Protein AF-0000000066667913 (afdb_homodimer)

Secondary structure (DSSP, 8-state):
------HHHHHHHTSHHHHHHHHHHHHHT-EEHHHHHTTSSS-HHHHHHHHHHHHHTTSEEEEEETTEEEEEE-HHHHHHHHHHHHHHHHHHHHHHHHHHHHHHHHHHHHH--/------HHHHHHHTSHHHHHHHHHHHHHT-EEHHHHHTTSSS-HHHHHHHHHHHHHTTSEEEEEETTEEEEEE-HHHHHHHHHHHHHHHHHHHHHHHHHHHHHHHHHHHHH--

InterPro domains:
  IPR001845 HTH ArsR-type DNA-binding domain [PR00778] (10-25)
  IPR001845 HTH ArsR-type DNA-binding domain [PR00778] (43-58)
  IPR001845 HTH ArsR-type DNA-binding domain [PR00778] (58-73)
  IPR001845 HTH ArsR-type DNA-binding domain [PS50987] (1-93)
  IPR001845 HTH ArsR-type DNA-binding domain [SM00418] (8-87)
  IPR011991 ArsR-like helix-turn-helix domain [cd00090] (11-82)
  IPR036388 Winged helix-like DNA-binding domain superfamily [G3DSA:1.10.10.10] (4-110)
  IPR036390 Winged helix DNA-binding domain superfamily [SSF46785] (7-99)

Radius of gyration: 20.91 Å; Cα contacts (8 Å, |Δi|>4): 239; chains: 2; bounding box: 35×77×56 Å

Organism: Nocardia brasiliensis (strain ATCC 700358 / HUJEG-1) (NCBI:txid1133849)

pLDDT: mean 94.51, std 9.53, range [30.59, 98.75]

Solvent-accessible surface area (backbone atoms only — not comparable to full-atom values): 12100 Å² total; per-residue (Å²): 123,82,76,74,71,56,52,68,54,43,40,48,57,18,34,55,67,48,41,50,48,51,52,50,24,63,75,63,70,28,43,30,44,65,64,47,26,74,76,44,101,53,50,46,68,55,38,43,52,47,49,50,52,34,35,73,67,44,39,27,47,72,40,86,48,90,95,42,48,38,32,33,70,30,65,71,46,45,50,52,49,32,51,42,35,46,53,52,28,50,53,54,49,53,50,50,50,52,52,50,51,51,51,52,51,56,50,52,60,54,68,73,104,122,82,75,75,72,54,52,68,55,44,40,49,57,19,34,56,66,48,42,51,49,51,53,49,22,64,75,64,71,28,44,31,44,67,65,47,27,75,74,43,101,52,52,44,67,55,39,43,52,46,49,49,52,35,36,75,67,43,40,28,48,72,39,87,47,91,95,41,49,37,31,32,70,30,66,70,47,46,50,51,51,33,50,44,37,47,51,53,28,49,53,52,48,53,50,52,50,50,53,49,51,52,52,51,51,55,52,53,59,57,70,76,105

Foldseek 3Di:
DLPDPDPLLCVLCVDPLLVVLLVVQVVVVKDWLVVSCVVDPDDSVVSVVSVVSCVVQPQWDWDDDVPTTIIHGDPVSVVVSVVSVCSVVVVVVVVVVVVVVVVVVVVVVVVVD/DLPDPDPLLCVLCVDPLLVVLLVVCVVVVKDWLVVSCVVDPDDSVVSVVSVVSCVVQPQWDWDDDVVTTIIHGDPVSVVVSVVSVCSVVVVVVVVVVVVVVVVVVVVVVVVVD

Nearest PDB structures (foldseek):
  3f6v-assembly1_A-2  TM=8.631E-01  e=1.002E-06  Rhodococcus jostii RHA1
  7p6f-assembly2_CCC-2  TM=8.586E-01  e=1.217E-06  Streptomyces griseus
  3f72-assembly1_B  TM=8.652E-01  e=1.054E-04  Staphylococcus aureus
  4jba-assembly1_B  TM=6.057E-01  e=5.665E-04  Escherichia coli K-12
  3s2w-assembly1_A  TM=6.271E-01  e=8.909E-04  Methanosarcina mazei Go1

Structure (mmCIF, N/CA/C/O backbone):
data_AF-0000000066667913-model_v1
#
loop_
_entity.id
_entity.type
_entity.pdbx_description
1 polymer 'ArsR family transcriptional regulator'
#
loop_
_atom_site.group_PDB
_atom_site.id
_atom_site.type_symbol
_atom_site.label_atom_id
_atom_site.label_alt_id
_atom_site.label_comp_id
_atom_site.label_asym_id
_atom_site.label_entity_id
_atom_site.label_seq_id
_atom_site.pdbx_PDB_ins_code
_atom_site.Cartn_x
_atom_site.Cartn_y
_atom_site.Cartn_z
_atom_site.occupancy
_atom_site.B_iso_or_equiv
_atom_site.auth_seq_id
_atom_site.auth_comp_id
_atom_site.auth_asym_id
_atom_site.auth_atom_id
_atom_site.pdbx_PDB_model_num
ATOM 1 N N . MET A 1 1 ? 13.5 0.964 -16.625 1 30.59 1 MET A N 1
ATOM 2 C CA . MET A 1 1 ? 14.016 0.755 -15.281 1 30.59 1 MET A CA 1
ATOM 3 C C . MET A 1 1 ? 12.891 0.393 -14.312 1 30.59 1 MET A C 1
ATOM 5 O O . MET A 1 1 ? 11.828 1.014 -14.336 1 30.59 1 MET A O 1
ATOM 9 N N . SER A 1 2 ? 12.414 -0.81 -14.164 1 42.06 2 SER A N 1
ATOM 10 C CA . SER A 1 2 ? 11.391 -1.22 -13.203 1 42.06 2 SER A CA 1
ATOM 11 C C . SER A 1 2 ? 11.398 -0.321 -11.969 1 42.06 2 SER A C 1
ATOM 13 O O . SER A 1 2 ? 12.352 -0.325 -11.195 1 42.06 2 SER A O 1
ATOM 15 N N . THR A 1 3 ? 11.133 0.953 -12.055 1 53.03 3 THR A N 1
ATOM 16 C CA . THR A 1 3 ? 11.336 1.901 -10.969 1 53.03 3 THR A CA 1
ATOM 17 C C . THR A 1 3 ? 11.156 1.217 -9.617 1 53.03 3 THR A C 1
ATOM 19 O O . THR A 1 3 ? 10.117 0.605 -9.359 1 53.03 3 THR A O 1
ATOM 22 N N . ALA A 1 4 ? 12.273 0.759 -9.023 1 76.06 4 ALA A N 1
ATOM 23 C CA . ALA A 1 4 ? 12.406 -0.019 -7.797 1 76.06 4 ALA A CA 1
ATOM 24 C C . ALA A 1 4 ? 11.594 0.595 -6.664 1 76.06 4 ALA A C 1
ATOM 26 O O . ALA A 1 4 ? 11.617 1.811 -6.457 1 76.06 4 ALA A O 1
ATOM 27 N N . VAL A 1 5 ? 10.555 -0.04 -6.379 1 88.69 5 VAL A N 1
ATOM 28 C CA . VAL A 1 5 ? 9.742 0.361 -5.238 1 88.69 5 VAL A CA 1
ATOM 29 C C . VAL A 1 5 ? 10.617 0.505 -4 1 88.69 5 VAL A C 1
ATOM 31 O O . VAL A 1 5 ? 11.445 -0.36 -3.715 1 88.69 5 VAL A O 1
ATOM 34 N N . ASP A 1 6 ? 10.586 1.734 -3.469 1 95.31 6 ASP A N 1
ATOM 35 C CA . ASP A 1 6 ? 11.266 1.973 -2.197 1 95.31 6 ASP A CA 1
ATOM 36 C C . ASP A 1 6 ? 10.57 1.229 -1.059 1 95.31 6 ASP A C 1
ATOM 38 O O . ASP A 1 6 ? 9.484 1.62 -0.628 1 95.31 6 ASP A O 1
ATOM 42 N N . ASP A 1 7 ? 11.227 0.257 -0.467 1 95.94 7 ASP A N 1
ATOM 43 C CA . ASP A 1 7 ? 10.602 -0.635 0.504 1 95.94 7 ASP A CA 1
ATOM 44 C C . ASP A 1 7 ? 10.258 0.109 1.793 1 95.94 7 ASP A C 1
ATOM 46 O O . ASP A 1 7 ? 9.242 -0.173 2.428 1 95.94 7 ASP A O 1
ATOM 50 N N . ASP A 1 8 ? 11.117 1.033 2.205 1 96.69 8 ASP A N 1
ATOM 51 C CA . ASP A 1 8 ? 10.852 1.793 3.422 1 96.69 8 ASP A CA 1
ATOM 52 C C . ASP A 1 8 ? 9.617 2.678 3.258 1 96.69 8 ASP A C 1
ATOM 54 O O . ASP A 1 8 ? 8.766 2.742 4.148 1 96.69 8 ASP A O 1
ATOM 58 N N . LEU A 1 9 ? 9.539 3.332 2.162 1 97.75 9 LEU A N 1
ATOM 59 C CA . LEU A 1 9 ? 8.383 4.172 1.861 1 97.75 9 LEU A CA 1
ATOM 60 C C . LEU A 1 9 ? 7.117 3.328 1.732 1 97.75 9 LEU A C 1
ATOM 62 O O . LEU A 1 9 ? 6.066 3.695 2.262 1 97.75 9 LEU A O 1
ATOM 66 N N . TRP A 1 10 ? 7.266 2.201 1.045 1 97.94 10 TRP A N 1
ATOM 67 C CA . TRP A 1 10 ? 6.141 1.289 0.866 1 97.94 10 TRP A CA 1
ATOM 68 C C . TRP A 1 10 ? 5.613 0.808 2.213 1 97.94 10 TRP A C 1
ATOM 70 O O . TRP A 1 10 ? 4.402 0.838 2.459 1 97.94 10 TRP A O 1
ATOM 80 N N . SER A 1 11 ? 6.531 0.406 3.051 1 97.56 11 SER A N 1
ATOM 81 C CA . SER A 1 11 ? 6.148 -0.092 4.367 1 97.56 11 SER A CA 1
ATOM 82 C C . SER A 1 11 ? 5.465 0.994 5.191 1 97.56 11 SER A C 1
ATOM 84 O O . SER A 1 11 ? 4.523 0.715 5.934 1 97.56 11 SER A O 1
ATOM 86 N N . ALA A 1 12 ? 5.941 2.176 5.051 1 98.38 12 ALA A N 1
ATOM 87 C CA . ALA A 1 12 ? 5.383 3.287 5.812 1 98.38 12 ALA A CA 1
ATOM 88 C C . ALA A 1 12 ? 3.932 3.549 5.422 1 98.38 12 ALA A C 1
ATOM 90 O O . ALA A 1 12 ? 3.074 3.748 6.285 1 98.38 12 ALA A O 1
ATOM 91 N N . ILE A 1 13 ? 3.613 3.514 4.168 1 97.75 13 ILE A N 1
ATOM 92 C CA . ILE A 1 13 ? 2.264 3.855 3.73 1 97.75 13 ILE A CA 1
ATOM 93 C C . ILE A 1 13 ? 1.369 2.621 3.811 1 97.75 13 ILE A C 1
ATOM 95 O O . ILE A 1 13 ? 0.142 2.732 3.76 1 97.75 13 ILE A O 1
ATOM 99 N N . GLY A 1 14 ? 2.004 1.482 3.975 1 98 14 GLY A N 1
ATOM 100 C CA . GLY A 1 14 ? 1.263 0.231 3.992 1 98 14 GLY A CA 1
ATOM 101 C C . GLY A 1 14 ? 0.495 0.012 5.281 1 98 14 GLY A C 1
ATOM 102 O O . GLY A 1 14 ? -0.322 -0.906 5.375 1 98 14 GLY A O 1
ATOM 103 N N . ASP A 1 15 ? 0.691 0.761 6.254 1 97.88 15 ASP A N 1
ATOM 104 C CA . ASP A 1 15 ? -0.038 0.698 7.516 1 97.88 15 ASP A CA 1
ATOM 105 C C . ASP A 1 15 ? -1.332 1.505 7.445 1 97.88 15 ASP A C 1
ATOM 107 O O . ASP A 1 15 ? -1.312 2.689 7.105 1 97.88 15 ASP A O 1
ATOM 111 N N . PRO A 1 16 ? -2.459 0.839 7.781 1 97.06 16 PRO A N 1
ATOM 112 C CA . PRO A 1 16 ? -3.742 1.529 7.629 1 97.06 16 PRO A CA 1
ATOM 113 C C . PRO A 1 16 ? -3.85 2.779 8.5 1 97.06 16 PRO A C 1
ATOM 115 O O . PRO A 1 16 ? -4.449 3.773 8.086 1 97.06 16 PRO A O 1
ATOM 118 N N . THR A 1 17 ? -3.326 2.725 9.664 1 97.5 17 THR A N 1
ATOM 119 C CA . THR A 1 17 ? -3.379 3.885 10.547 1 97.5 17 THR A CA 1
ATOM 120 C C . THR A 1 17 ? -2.564 5.039 9.969 1 97.5 17 THR A C 1
ATOM 122 O O . THR A 1 17 ? -3.016 6.184 9.969 1 97.5 17 THR A O 1
ATOM 125 N N . ARG A 1 18 ? -1.418 4.754 9.5 1 98.25 18 ARG A N 1
ATOM 126 C CA . ARG A 1 18 ? -0.58 5.793 8.906 1 98.25 18 ARG A CA 1
ATOM 127 C C . ARG A 1 18 ? -1.229 6.375 7.656 1 98.25 18 ARG A C 1
ATOM 129 O O . ARG A 1 18 ? -1.115 7.574 7.391 1 98.25 18 ARG A O 1
ATOM 136 N N . ARG A 1 19 ? -1.889 5.562 6.891 1 97.62 19 ARG A N 1
ATOM 137 C CA . ARG A 1 19 ? -2.623 6.07 5.738 1 97.62 19 ARG A CA 1
ATOM 138 C C . ARG A 1 19 ? -3.707 7.055 6.168 1 97.62 19 ARG A C 1
ATOM 140 O O . ARG A 1 19 ? -3.85 8.125 5.578 1 97.62 19 ARG A O 1
ATOM 147 N N . ARG A 1 20 ? -4.43 6.68 7.125 1 97 20 ARG A N 1
ATOM 148 C CA . ARG A 1 20 ? -5.488 7.547 7.637 1 97 20 ARG A CA 1
ATOM 149 C C . ARG A 1 20 ? -4.914 8.844 8.188 1 97 20 ARG A C 1
ATOM 151 O O . ARG A 1 20 ? -5.496 9.914 8 1 97 20 ARG A O 1
ATOM 158 N N . MET A 1 21 ? -3.832 8.734 8.852 1 97.94 21 MET A N 1
ATOM 159 C CA . MET A 1 21 ? -3.158 9.906 9.398 1 97.94 21 MET A CA 1
ATOM 160 C C . MET A 1 21 ? -2.773 10.875 8.289 1 97.94 21 MET A C 1
ATOM 162 O O . MET A 1 21 ? -2.957 12.086 8.422 1 97.94 21 MET A O 1
ATOM 166 N N . LEU A 1 22 ? -2.229 10.336 7.219 1 98.19 22 LEU A N 1
ATOM 167 C CA . LEU A 1 22 ? -1.873 11.172 6.074 1 98.19 22 LEU A CA 1
ATOM 168 C C . LEU A 1 22 ? -3.105 11.867 5.504 1 98.19 22 LEU A C 1
ATOM 170 O O . LEU A 1 22 ? -3.062 13.055 5.184 1 98.19 22 LEU A O 1
ATOM 174 N N . ASP A 1 23 ? -4.207 11.133 5.434 1 97 23 ASP A N 1
ATOM 175 C CA . ASP A 1 23 ? -5.453 11.719 4.938 1 97 23 ASP A CA 1
ATOM 176 C C . ASP A 1 23 ? -5.895 12.891 5.809 1 97 23 ASP A C 1
ATOM 178 O O . ASP A 1 23 ? -6.309 13.93 5.293 1 97 23 ASP A O 1
ATOM 182 N N . LEU A 1 24 ? -5.797 12.719 7.055 1 97.25 24 LEU A N 1
ATOM 183 C CA . LEU A 1 24 ? -6.195 13.766 7.988 1 97.25 24 LEU A CA 1
ATOM 184 C C . LEU A 1 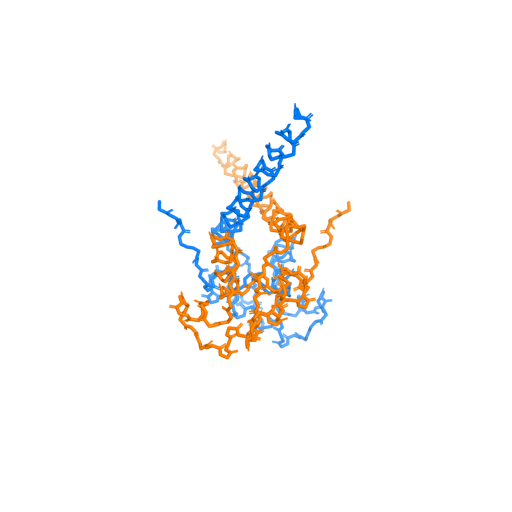24 ? -5.289 14.984 7.855 1 97.25 24 LEU A C 1
ATOM 186 O O . LEU A 1 24 ? -5.77 16.125 7.797 1 97.25 24 LEU A O 1
ATOM 190 N N . LEU A 1 25 ? -3.988 14.742 7.785 1 97.56 25 LEU A N 1
ATOM 191 C CA . LEU A 1 25 ? -3.033 15.836 7.664 1 97.56 25 LEU A CA 1
ATOM 192 C C . LEU A 1 25 ? -3.266 16.625 6.375 1 97.56 25 LEU A C 1
ATOM 194 O O . LEU A 1 25 ? -3.168 17.844 6.363 1 97.56 25 LEU A O 1
ATOM 198 N N . LEU A 1 26 ? -3.539 15.891 5.344 1 96 26 LEU A N 1
ATOM 199 C CA . LEU A 1 26 ? -3.793 16.531 4.055 1 96 26 LEU A CA 1
ATOM 200 C C . LEU A 1 26 ? -5.082 17.344 4.098 1 96 26 LEU A C 1
ATOM 202 O O . LEU A 1 26 ? -5.137 18.453 3.553 1 96 26 LEU A O 1
ATOM 206 N N . ALA A 1 27 ? -6.09 16.812 4.727 1 94.5 27 ALA A N 1
ATOM 207 C CA . ALA A 1 27 ? -7.391 17.469 4.797 1 94.5 27 ALA A CA 1
ATOM 208 C C . ALA A 1 27 ? -7.32 18.75 5.637 1 94.5 27 ALA A C 1
ATOM 210 O O . ALA A 1 27 ? -7.953 19.75 5.309 1 94.5 27 ALA A O 1
ATOM 211 N N . GLU A 1 28 ? -6.496 18.75 6.648 1 94.44 28 GLU A N 1
ATOM 212 C CA . GLU A 1 28 ? -6.48 19.844 7.621 1 94.44 28 GLU A CA 1
ATOM 213 C C . GLU A 1 28 ? -5.301 20.781 7.387 1 94.44 28 GLU A C 1
ATOM 215 O O . GLU A 1 28 ? -5.211 21.844 8 1 94.44 28 GLU A O 1
ATOM 220 N N . GLY A 1 29 ? -4.445 20.375 6.539 1 93.88 29 GLY A N 1
ATOM 221 C CA . GLY A 1 29 ? -3.264 21.188 6.27 1 93.88 29 GLY A CA 1
ATOM 222 C C . GLY A 1 29 ? -2.191 21.047 7.332 1 93.88 29 GLY A C 1
ATOM 223 O O . GLY A 1 29 ? -1.368 21.938 7.512 1 93.88 29 GLY A O 1
ATOM 224 N N . GLY A 1 30 ? -2.273 20.078 8.109 1 96.69 30 GLY A N 1
ATOM 225 C CA . GLY A 1 30 ? -1.338 19.812 9.188 1 96.69 30 GLY A CA 1
ATOM 226 C C . GLY A 1 30 ? -2.016 19.344 10.461 1 96.69 30 GLY A C 1
ATOM 227 O O . GLY A 1 30 ? -3.242 19.234 10.516 1 96.69 30 GLY A O 1
ATOM 228 N N . GLY A 1 31 ? -1.201 18.938 11.438 1 97.06 31 GLY A N 1
ATOM 229 C CA . GLY A 1 31 ? -1.75 18.484 12.703 1 97.06 31 GLY A CA 1
ATOM 230 C C . GLY A 1 31 ? -0.684 18.078 13.711 1 97.06 31 GLY A C 1
ATOM 231 O O . GLY A 1 31 ? 0.505 18.062 13.383 1 97.06 31 GLY A O 1
ATOM 232 N N . THR A 1 32 ? -1.147 17.906 14.938 1 97.25 32 THR A N 1
ATOM 233 C CA . THR A 1 32 ? -0.295 17.453 16.031 1 97.25 32 THR A CA 1
ATOM 234 C C . THR A 1 32 ? -0.684 16.031 16.453 1 97.25 32 THR A C 1
ATOM 236 O O . THR A 1 32 ? -1.726 15.523 16.047 1 97.25 32 THR A O 1
ATOM 239 N N . ALA A 1 33 ? 0.281 15.398 17.219 1 97.31 33 ALA A N 1
ATOM 240 C CA . ALA A 1 33 ? -0.069 14.086 17.766 1 97.31 33 ALA A CA 1
ATOM 241 C C . ALA A 1 33 ? -1.387 14.148 18.531 1 97.31 33 ALA A C 1
ATOM 243 O O . ALA A 1 33 ? -2.211 13.234 18.438 1 97.31 33 ALA A O 1
ATOM 244 N N . THR A 1 34 ? -1.577 15.266 19.203 1 96.38 34 THR A N 1
ATOM 245 C CA . THR A 1 34 ? -2.783 15.445 20.016 1 96.38 34 THR A CA 1
ATOM 246 C C . THR A 1 34 ? -4.012 15.57 19.109 1 96.38 34 THR A C 1
ATOM 248 O O . THR A 1 34 ? -4.992 14.844 19.297 1 96.38 34 THR A O 1
ATOM 251 N N . SER A 1 35 ? -4.02 16.453 18.172 1 96.88 35 SER A N 1
ATOM 252 C CA . SER A 1 35 ? -5.172 16.672 17.297 1 96.88 35 SER A CA 1
ATOM 253 C C . SER A 1 35 ? -5.5 15.414 16.5 1 96.88 35 SER A C 1
ATOM 255 O O . SER A 1 35 ? -6.676 15.102 16.281 1 96.88 35 SER A O 1
ATOM 257 N N . LEU A 1 36 ? -4.484 14.672 16.062 1 97.75 36 LEU A N 1
ATOM 258 C CA . LEU A 1 36 ? -4.688 13.461 15.281 1 97.75 36 LEU A CA 1
ATOM 259 C C . LEU A 1 36 ? -5.273 12.344 16.141 1 97.75 36 LEU A C 1
ATOM 261 O O . LEU A 1 36 ? -6.145 11.602 15.688 1 97.75 36 LEU A O 1
ATOM 265 N N . SER A 1 37 ? -4.746 12.195 17.359 1 97.56 37 SER A N 1
ATOM 266 C CA . SER A 1 37 ? -5.211 11.133 18.25 1 97.56 37 SER A CA 1
ATOM 267 C C . SER A 1 37 ? -6.699 11.281 18.562 1 97.56 37 SER A C 1
ATOM 269 O O . SER A 1 37 ? -7.383 10.297 18.828 1 97.56 37 SER A O 1
ATOM 271 N N . GLU A 1 38 ? -7.211 12.531 18.469 1 97.44 38 GLU A N 1
ATOM 272 C CA . GLU A 1 38 ? -8.625 12.805 18.719 1 97.44 38 GLU A CA 1
ATOM 273 C C . GLU A 1 38 ? -9.492 12.266 17.578 1 97.44 38 GLU A C 1
ATOM 275 O O . GLU A 1 38 ? -10.695 12.078 17.766 1 97.44 38 GLU A O 1
ATOM 280 N N . GLN A 1 39 ? -8.922 11.945 16.469 1 97.44 39 GLN A N 1
ATOM 281 C CA . GLN A 1 39 ? -9.688 11.562 15.289 1 97.44 39 GLN A CA 1
ATOM 282 C C . GLN A 1 39 ? -9.375 10.133 14.859 1 97.44 39 GLN A C 1
ATOM 284 O O . GLN A 1 39 ? -9.859 9.672 13.82 1 97.44 39 GLN A O 1
ATOM 289 N N . LEU A 1 40 ? -8.555 9.461 15.57 1 97.12 40 LEU A N 1
ATOM 290 C CA . LEU A 1 40 ? -8.148 8.094 15.25 1 97.12 40 LEU A CA 1
ATOM 291 C C . LEU A 1 40 ? -8.383 7.16 16.438 1 97.12 40 LEU A C 1
ATOM 293 O O . LEU A 1 40 ? -8.359 7.594 17.594 1 97.12 40 LEU A O 1
ATOM 297 N N . PRO A 1 41 ? -8.641 5.902 16.125 1 96.44 41 PRO A N 1
ATOM 298 C CA . PRO A 1 41 ? -8.898 4.93 17.172 1 96.44 41 PRO A CA 1
ATOM 299 C C . PRO A 1 41 ? -7.621 4.344 17.766 1 96.44 41 PRO A C 1
ATOM 301 O O . PRO A 1 41 ? -7.527 3.129 17.969 1 96.44 41 PRO A O 1
ATOM 304 N N . VAL A 1 42 ? -6.531 5.156 17.984 1 97.12 42 VAL A N 1
ATOM 305 C CA . VAL A 1 42 ? -5.262 4.766 18.594 1 97.12 42 VAL A CA 1
ATOM 306 C C . VAL A 1 42 ? -4.832 5.812 19.609 1 97.12 42 VAL A C 1
ATOM 308 O O . VAL A 1 42 ? -5.359 6.926 19.641 1 97.12 42 VAL A O 1
ATOM 311 N N . THR A 1 43 ? -3.957 5.461 20.516 1 97.31 43 T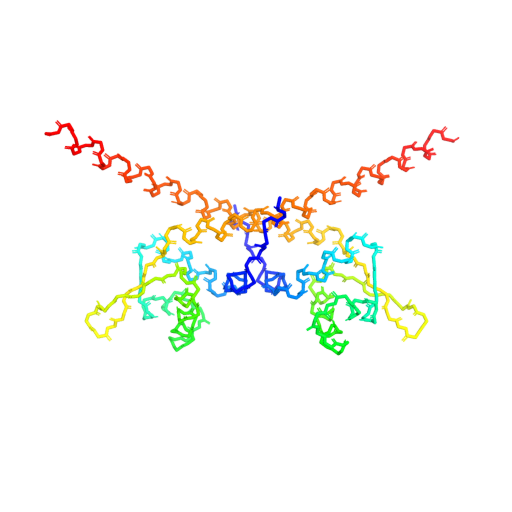HR A N 1
ATOM 312 C CA . THR A 1 43 ? -3.482 6.355 21.562 1 97.31 43 THR A CA 1
ATOM 313 C C . THR A 1 43 ? -2.584 7.445 20.984 1 97.31 43 THR A C 1
ATOM 315 O O . THR A 1 43 ? -2.025 7.281 19.891 1 97.31 43 THR A O 1
ATOM 318 N N . ARG A 1 44 ? -2.482 8.477 21.719 1 97.25 44 ARG A N 1
ATOM 319 C CA . ARG A 1 44 ? -1.56 9.539 21.344 1 97.25 44 ARG A CA 1
ATOM 320 C C . ARG A 1 44 ? -0.136 9.008 21.203 1 97.25 44 ARG A C 1
ATOM 322 O O . ARG A 1 44 ? 0.62 9.453 20.344 1 97.25 44 ARG A O 1
ATOM 329 N N . GLN A 1 45 ? 0.214 8.164 22.016 1 97.62 45 GLN A N 1
ATOM 330 C CA . GLN A 1 45 ? 1.536 7.547 21.953 1 97.62 45 GLN A CA 1
ATOM 331 C C . GLN A 1 45 ? 1.732 6.805 20.625 1 97.62 45 GLN A C 1
ATOM 333 O O . GLN A 1 45 ? 2.791 6.902 20 1 97.62 45 GLN A O 1
ATOM 338 N N . ALA A 1 46 ? 0.731 6.016 20.219 1 98.38 46 ALA A N 1
ATOM 339 C CA . ALA A 1 46 ? 0.789 5.301 18.938 1 98.38 46 ALA A CA 1
ATOM 340 C C . ALA A 1 46 ? 0.869 6.273 17.766 1 98.38 46 ALA A C 1
ATOM 342 O O . ALA A 1 46 ? 1.636 6.059 16.828 1 98.38 46 ALA A O 1
ATOM 343 N N . VAL A 1 47 ? 0.1 7.281 17.906 1 98.44 47 VAL A N 1
ATOM 344 C CA . VAL A 1 47 ? 0.125 8.312 16.875 1 98.44 47 VAL A CA 1
ATOM 345 C C . VAL A 1 47 ? 1.531 8.898 16.75 1 98.44 47 VAL A C 1
ATOM 347 O O . VAL A 1 47 ? 2.061 9.047 15.656 1 98.44 47 VAL A O 1
ATOM 350 N N . ALA A 1 48 ? 2.104 9.219 17.859 1 97.81 48 ALA A N 1
ATOM 351 C CA . ALA A 1 48 ? 3.457 9.766 17.875 1 97.81 48 ALA A CA 1
ATOM 352 C C . ALA A 1 48 ? 4.445 8.805 17.234 1 97.81 48 ALA A C 1
ATOM 354 O O . ALA A 1 48 ? 5.32 9.227 16.469 1 97.81 48 ALA A O 1
ATOM 355 N N . ARG A 1 49 ? 4.309 7.555 17.531 1 98.38 49 ARG A N 1
ATOM 356 C CA . ARG A 1 49 ? 5.172 6.543 16.922 1 98.38 49 ARG A CA 1
ATOM 357 C C . ARG A 1 49 ? 4.98 6.5 15.406 1 98.38 49 ARG A C 1
ATOM 359 O O . ARG A 1 49 ? 5.953 6.434 14.648 1 98.38 49 ARG A O 1
ATOM 366 N N . HIS A 1 50 ? 3.754 6.539 14.953 1 98.56 50 HIS A N 1
ATOM 367 C CA . HIS A 1 50 ? 3.461 6.516 13.523 1 98.56 50 HIS A CA 1
ATOM 368 C C . HIS A 1 50 ? 4 7.762 12.836 1 98.56 50 HIS A C 1
ATOM 370 O O . HIS A 1 50 ? 4.539 7.68 11.727 1 98.56 50 HIS A O 1
ATOM 376 N N . LEU A 1 51 ? 3.844 8.867 13.508 1 98.56 51 LEU A N 1
ATOM 377 C CA . LEU A 1 51 ? 4.395 10.109 12.961 1 98.56 51 LEU A CA 1
ATOM 378 C C . LEU A 1 51 ? 5.91 10.023 12.852 1 98.56 51 LEU A C 1
ATOM 380 O O . LEU A 1 51 ? 6.496 10.555 11.898 1 98.56 51 LEU A O 1
ATOM 384 N N . GLY A 1 52 ? 6.516 9.414 13.852 1 98.12 52 GLY A N 1
ATOM 385 C CA . GLY A 1 52 ? 7.949 9.188 13.773 1 98.12 52 GLY A CA 1
ATOM 386 C C . GLY A 1 52 ? 8.352 8.359 12.562 1 98.12 52 GLY A C 1
ATOM 387 O O . GLY A 1 52 ? 9.336 8.68 11.891 1 98.12 52 GLY A O 1
ATOM 388 N N . VAL A 1 53 ? 7.664 7.348 12.25 1 98.62 53 VAL A N 1
ATOM 389 C CA . VAL A 1 53 ? 7.914 6.492 11.102 1 98.62 53 VAL A CA 1
ATOM 390 C C . VAL A 1 53 ? 7.734 7.293 9.812 1 98.62 53 VAL A C 1
ATOM 392 O O . VAL A 1 53 ? 8.586 7.242 8.922 1 98.62 53 VAL A O 1
ATOM 395 N N . LEU A 1 54 ? 6.629 8.031 9.703 1 98.75 54 LEU A N 1
ATOM 396 C CA . LEU A 1 54 ? 6.336 8.836 8.523 1 98.75 54 LEU A CA 1
ATOM 397 C C . LEU A 1 54 ? 7.391 9.914 8.32 1 98.75 54 LEU A C 1
ATOM 399 O O . LEU A 1 54 ? 7.762 10.227 7.188 1 98.75 54 LEU A O 1
ATOM 403 N N . ASP A 1 55 ? 7.824 10.469 9.453 1 98.5 55 ASP A N 1
ATOM 404 C CA . ASP A 1 55 ? 8.852 11.5 9.414 1 98.5 55 ASP A CA 1
ATOM 405 C C . ASP A 1 55 ? 10.18 10.93 8.922 1 98.5 55 ASP A C 1
ATOM 407 O O . ASP A 1 55 ? 10.875 11.562 8.125 1 98.5 55 ASP A O 1
ATOM 411 N N . ARG A 1 56 ? 10.562 9.789 9.328 1 98.19 56 ARG A N 1
ATOM 412 C CA . ARG A 1 56 ? 11.82 9.141 8.977 1 98.19 56 ARG A CA 1
ATOM 413 C C . ARG A 1 56 ? 11.906 8.883 7.473 1 98.19 56 ARG A C 1
ATOM 415 O O . ARG A 1 56 ? 12.977 9.008 6.875 1 98.19 56 ARG A O 1
ATOM 422 N N . VAL A 1 57 ? 10.781 8.594 6.895 1 98.25 57 VAL A N 1
ATOM 423 C CA . VAL A 1 57 ? 10.789 8.297 5.465 1 98.25 57 VAL A CA 1
ATOM 424 C C . VAL A 1 57 ? 10.484 9.57 4.672 1 98.25 57 VAL A C 1
ATOM 426 O O . VAL A 1 57 ? 10.352 9.531 3.449 1 98.25 57 VAL A O 1
ATOM 429 N N . GLY A 1 58 ? 10.258 10.648 5.328 1 98.56 58 GLY A N 1
ATOM 430 C CA . GLY A 1 58 ? 10.164 11.961 4.711 1 98.56 58 GLY A CA 1
ATOM 431 C C . GLY A 1 58 ? 8.758 12.32 4.27 1 98.56 58 GLY A C 1
ATOM 432 O O . GLY A 1 58 ? 8.562 13.305 3.549 1 98.56 58 GLY A O 1
ATOM 433 N N . LEU A 1 59 ? 7.781 11.547 4.656 1 98.75 59 LEU A N 1
ATOM 434 C CA . LEU A 1 59 ? 6.414 11.781 4.199 1 98.75 59 LEU A CA 1
ATOM 435 C C . LEU A 1 59 ? 5.785 12.961 4.941 1 98.75 59 LEU A C 1
ATOM 437 O O . LEU A 1 59 ? 4.875 13.609 4.426 1 98.75 59 LEU A O 1
ATOM 44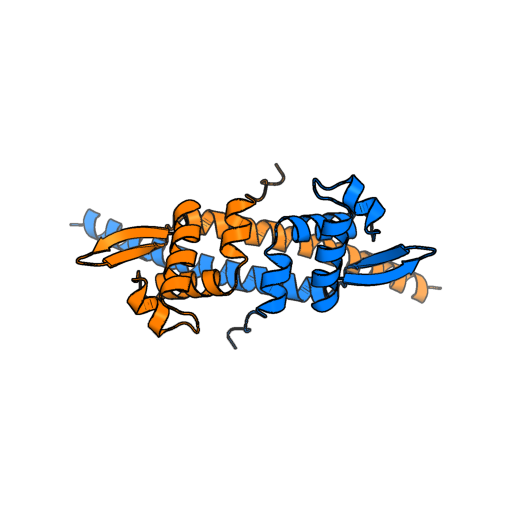1 N N . VAL A 1 60 ? 6.273 13.156 6.156 1 98.75 60 VAL A N 1
ATOM 442 C CA . VAL A 1 60 ? 5.844 14.32 6.918 1 98.75 60 VAL A CA 1
ATOM 443 C C . VAL A 1 60 ? 7.059 15.023 7.52 1 98.75 60 VAL A C 1
ATOM 445 O O . VAL A 1 60 ? 8.141 14.438 7.602 1 98.75 60 VAL A O 1
ATOM 448 N N . HIS A 1 61 ? 6.859 16.203 7.859 1 98.31 61 HIS A N 1
ATOM 449 C CA . HIS A 1 61 ? 7.871 16.984 8.562 1 98.31 61 HIS A CA 1
ATOM 450 C C . HIS A 1 61 ? 7.277 17.688 9.789 1 98.31 61 HIS A C 1
ATOM 452 O O . HIS A 1 61 ? 6.25 18.359 9.688 1 98.31 61 HIS A O 1
ATOM 458 N N . GLY A 1 62 ? 7.883 17.422 10.883 1 97 62 GLY A N 1
ATOM 459 C CA . GLY A 1 62 ? 7.441 18.047 12.125 1 97 62 GLY A CA 1
ATOM 460 C C . GLY A 1 62 ? 8.211 19.312 12.469 1 97 62 GLY A C 1
ATOM 461 O O . GLY A 1 62 ? 9.422 19.375 12.273 1 97 62 GLY A O 1
ATOM 462 N N . THR A 1 63 ? 7.508 20.344 12.852 1 95.75 63 THR A N 1
ATOM 463 C CA . THR A 1 63 ? 8.109 21.562 13.352 1 95.75 63 THR A CA 1
ATOM 464 C C . THR A 1 63 ? 7.609 21.875 14.758 1 95.75 63 THR A C 1
ATOM 466 O O . THR A 1 63 ? 6.465 21.562 15.102 1 95.75 63 THR A O 1
ATOM 469 N N . PRO A 1 64 ? 8.531 22.438 15.523 1 94.81 64 PRO A N 1
ATOM 470 C CA . PRO A 1 64 ? 8.086 22.781 16.875 1 94.81 64 PRO A CA 1
ATOM 471 C C . PRO A 1 64 ? 6.93 23.781 16.875 1 94.81 64 PRO A C 1
ATOM 473 O O . PRO A 1 64 ? 6.91 24.703 16.062 1 94.81 64 PRO A O 1
ATOM 476 N N . SER A 1 65 ? 5.969 23.547 17.625 1 91.19 65 SER A N 1
ATOM 477 C CA . SER A 1 65 ? 4.82 24.422 17.859 1 91.19 65 SER A CA 1
ATOM 478 C C . SER A 1 65 ? 4.414 24.406 19.328 1 91.19 65 SER A C 1
ATOM 480 O O . SER A 1 65 ? 3.576 23.609 19.75 1 91.19 65 SER A O 1
ATOM 482 N N . GLY A 1 66 ? 4.898 25.469 20.062 1 92.12 66 GLY A N 1
ATOM 483 C CA . GLY A 1 66 ? 4.66 25.469 21.5 1 92.12 66 GLY A CA 1
ATOM 484 C C . GLY A 1 66 ? 5.273 24.266 22.188 1 92.12 66 GLY A C 1
ATOM 485 O O . GLY A 1 66 ? 6.473 24.016 22.078 1 92.12 66 GLY A O 1
ATOM 486 N N . ARG A 1 67 ? 4.414 23.484 22.812 1 91.69 67 ARG A N 1
ATOM 487 C CA . ARG A 1 67 ? 4.848 22.328 23.578 1 91.69 67 ARG A CA 1
ATOM 488 C C . ARG A 1 67 ? 4.777 21.047 22.734 1 91.69 67 ARG A C 1
ATOM 490 O O . ARG A 1 67 ? 5.066 19.969 23.234 1 91.69 67 ARG A O 1
ATOM 497 N N . GLU A 1 68 ? 4.316 21.281 21.484 1 93.31 68 GLU A N 1
ATOM 498 C CA . GLU A 1 68 ? 4.18 20.094 20.641 1 93.31 68 GLU A CA 1
ATOM 499 C C . GLU A 1 68 ? 4.816 20.328 19.266 1 93.31 68 GLU A C 1
ATOM 501 O O . GLU A 1 68 ? 5.434 21.375 19.031 1 93.31 68 GLU A O 1
ATOM 506 N N . HIS A 1 69 ? 4.883 19.234 18.531 1 96.25 69 HIS A N 1
ATOM 507 C CA . HIS A 1 69 ? 5.297 19.344 17.141 1 96.25 69 HIS A CA 1
ATOM 508 C C . HIS A 1 69 ? 4.09 19.328 16.203 1 96.25 69 HIS A C 1
ATOM 510 O O . HIS A 1 69 ? 3.137 18.578 16.422 1 96.25 69 HIS A O 1
ATOM 516 N N . ARG A 1 70 ? 4.172 20.266 15.289 1 97.75 70 ARG A N 1
ATOM 517 C CA . ARG A 1 70 ? 3.178 20.281 14.227 1 97.75 70 ARG A CA 1
ATOM 518 C C . ARG A 1 70 ? 3.734 19.641 12.953 1 97.75 70 ARG A C 1
ATOM 520 O O . ARG A 1 70 ? 4.84 19.969 12.523 1 97.75 70 ARG A O 1
ATOM 527 N N . TYR A 1 71 ? 2.914 18.719 12.359 1 98.44 71 TYR A N 1
ATOM 528 C CA . TYR A 1 71 ? 3.375 17.953 11.203 1 98.44 71 TYR A CA 1
ATOM 529 C C . TYR A 1 71 ? 2.607 18.344 9.953 1 98.44 71 TYR A C 1
ATOM 531 O O . TYR A 1 71 ? 1.398 18.594 10 1 98.44 71 TYR A O 1
ATOM 539 N N . HIS A 1 72 ? 3.334 18.391 8.891 1 98 72 HIS A N 1
ATOM 540 C CA . HIS A 1 72 ? 2.773 18.609 7.566 1 98 72 HIS A CA 1
ATOM 541 C C . HIS A 1 72 ? 3.273 17.578 6.57 1 98 72 HIS A C 1
ATOM 543 O O . HIS A 1 72 ? 4.398 17.078 6.691 1 98 72 HIS A O 1
ATOM 549 N N . VAL A 1 73 ? 2.422 17.297 5.629 1 98.25 73 VAL A N 1
ATOM 550 C CA . VAL A 1 73 ? 2.791 16.328 4.609 1 98.25 73 VAL A CA 1
ATOM 551 C C . VAL A 1 73 ? 3.775 16.953 3.625 1 98.25 73 VAL A C 1
ATOM 553 O O . VAL A 1 73 ? 3.609 18.109 3.219 1 98.25 73 VAL A O 1
ATOM 556 N N . ASP A 1 74 ? 4.809 16.234 3.346 1 98.19 74 ASP A N 1
ATOM 557 C CA . ASP A 1 74 ? 5.734 16.641 2.293 1 98.19 74 ASP A CA 1
ATOM 558 C C . ASP A 1 74 ? 5.191 16.281 0.913 1 98.19 74 ASP A C 1
ATOM 560 O O . ASP A 1 74 ? 5.148 15.094 0.549 1 98.19 74 ASP A O 1
ATOM 564 N N . ASP A 1 75 ? 4.852 17.25 0.085 1 96.81 75 ASP A N 1
ATOM 565 C CA . ASP A 1 75 ? 4.156 17.031 -1.179 1 96.81 75 ASP A CA 1
ATOM 566 C C . ASP A 1 75 ? 5.016 16.203 -2.141 1 96.81 75 ASP A C 1
ATOM 568 O O . ASP A 1 75 ? 4.508 15.32 -2.832 1 96.81 75 ASP A O 1
ATOM 572 N N . ALA A 1 76 ? 6.285 16.516 -2.223 1 97.62 76 ALA A N 1
ATOM 573 C CA . ALA A 1 76 ? 7.168 15.805 -3.143 1 97.62 76 ALA A CA 1
ATOM 574 C C . ALA A 1 76 ? 7.27 14.328 -2.779 1 97.62 76 ALA A C 1
ATOM 576 O O . ALA A 1 76 ? 7.246 13.461 -3.656 1 97.62 76 ALA A O 1
ATOM 577 N N . GLN A 1 77 ? 7.43 14.055 -1.513 1 98.38 77 GLN A N 1
ATOM 578 C CA . GLN A 1 77 ? 7.539 12.672 -1.066 1 98.38 77 GLN A CA 1
ATOM 579 C C . GLN A 1 77 ? 6.219 11.93 -1.234 1 98.38 77 GLN A C 1
ATOM 581 O O . GLN A 1 77 ? 6.203 10.734 -1.543 1 98.38 77 GLN A O 1
ATOM 586 N N . LEU A 1 78 ? 5.117 12.625 -0.995 1 98.44 78 LEU A N 1
ATOM 587 C CA . LEU A 1 78 ? 3.811 12.023 -1.234 1 98.44 78 LEU A CA 1
ATOM 588 C C . LEU A 1 78 ? 3.643 11.656 -2.705 1 98.44 78 LEU A C 1
ATOM 590 O O . LEU A 1 78 ? 3.08 10.602 -3.027 1 98.44 78 LEU A O 1
ATOM 594 N N . ALA A 1 79 ? 4.141 12.547 -3.549 1 98.25 79 ALA A N 1
ATOM 595 C CA . ALA A 1 79 ? 4.074 12.258 -4.98 1 98.25 79 ALA A CA 1
ATOM 596 C C . ALA A 1 79 ? 4.844 10.984 -5.32 1 98.25 79 ALA A C 1
ATOM 598 O O . ALA A 1 79 ? 4.418 10.203 -6.172 1 98.25 79 ALA A O 1
ATOM 599 N N . ARG A 1 80 ? 5.938 10.781 -4.684 1 97.88 80 ARG A N 1
ATOM 600 C CA . ARG A 1 80 ? 6.715 9.562 -4.879 1 97.88 80 ARG A CA 1
ATOM 601 C C . ARG A 1 80 ? 5.945 8.344 -4.395 1 97.88 80 ARG A C 1
ATOM 603 O O . ARG A 1 80 ? 5.98 7.285 -5.027 1 97.88 80 ARG A O 1
ATOM 610 N N . ALA A 1 81 ? 5.297 8.477 -3.27 1 98.06 81 ALA A N 1
ATOM 611 C CA . ALA A 1 81 ? 4.469 7.391 -2.748 1 98.06 81 ALA A CA 1
ATOM 612 C C . ALA A 1 81 ? 3.348 7.039 -3.721 1 98.06 81 ALA A C 1
ATOM 614 O O . ALA A 1 81 ? 3.109 5.863 -4.004 1 98.06 81 ALA A O 1
ATOM 615 N N . VAL A 1 82 ? 2.705 8.039 -4.227 1 98.12 82 VAL A N 1
ATOM 616 C CA . VAL A 1 82 ? 1.627 7.852 -5.191 1 98.12 82 VAL A CA 1
ATOM 617 C C . VAL A 1 82 ? 2.16 7.129 -6.426 1 98.12 82 VAL A C 1
ATOM 619 O O . VAL A 1 82 ? 1.521 6.207 -6.938 1 98.12 82 VAL A O 1
ATOM 622 N N . ALA A 1 83 ? 3.303 7.539 -6.898 1 97.94 83 ALA A N 1
ATOM 623 C CA . ALA A 1 83 ? 3.916 6.906 -8.062 1 97.94 83 ALA A CA 1
ATOM 624 C C . ALA A 1 83 ? 4.16 5.422 -7.816 1 97.94 83 ALA A C 1
ATOM 626 O O . ALA A 1 83 ? 3.984 4.594 -8.711 1 97.94 83 ALA A O 1
ATOM 627 N N . GLN A 1 84 ? 4.57 5.137 -6.641 1 97.12 84 GLN A N 1
ATOM 628 C CA . GLN A 1 84 ? 4.816 3.738 -6.305 1 97.12 84 GLN A CA 1
ATOM 629 C C . GLN A 1 84 ? 3.516 2.941 -6.277 1 97.12 84 GLN A C 1
ATOM 631 O O . GLN A 1 84 ? 3.453 1.827 -6.801 1 97.12 84 GLN A O 1
ATOM 636 N N . LEU A 1 85 ? 2.512 3.482 -5.645 1 97.75 85 LEU A N 1
ATOM 637 C CA . LEU A 1 85 ? 1.207 2.83 -5.645 1 97.75 85 LEU A CA 1
ATOM 638 C C . LEU A 1 85 ? 0.736 2.561 -7.07 1 97.75 85 LEU A C 1
ATOM 640 O O . LEU A 1 85 ? 0.252 1.467 -7.371 1 97.75 85 LEU A O 1
ATOM 644 N N . ASP A 1 86 ? 0.903 3.518 -7.914 1 97.12 86 ASP A N 1
ATOM 645 C CA . ASP A 1 86 ? 0.47 3.412 -9.305 1 97.12 86 ASP A CA 1
ATOM 646 C C . ASP A 1 86 ? 1.27 2.344 -10.047 1 97.12 86 ASP A C 1
ATOM 648 O O . ASP A 1 86 ? 0.709 1.572 -10.828 1 97.12 86 ASP A O 1
ATOM 652 N N . ALA A 1 87 ? 2.545 2.34 -9.812 1 97 87 ALA A N 1
ATOM 653 C CA . ALA A 1 87 ? 3.412 1.385 -10.492 1 97 87 ALA A CA 1
ATOM 654 C C . ALA A 1 87 ? 3.035 -0.051 -10.141 1 97 87 ALA A C 1
ATOM 656 O O . ALA A 1 87 ? 2.914 -0.904 -11.023 1 97 87 ALA A O 1
ATOM 657 N N . VAL A 1 88 ? 2.865 -0.268 -8.891 1 97.31 88 VAL A N 1
ATOM 658 C CA . VAL A 1 88 ? 2.512 -1.612 -8.445 1 97.31 88 VAL A CA 1
ATOM 659 C C . VAL A 1 88 ? 1.106 -1.964 -8.93 1 97.31 88 VAL A C 1
ATOM 661 O O . VAL A 1 88 ? 0.881 -3.051 -9.461 1 97.31 88 VAL A O 1
ATOM 664 N N . GLY A 1 89 ? 0.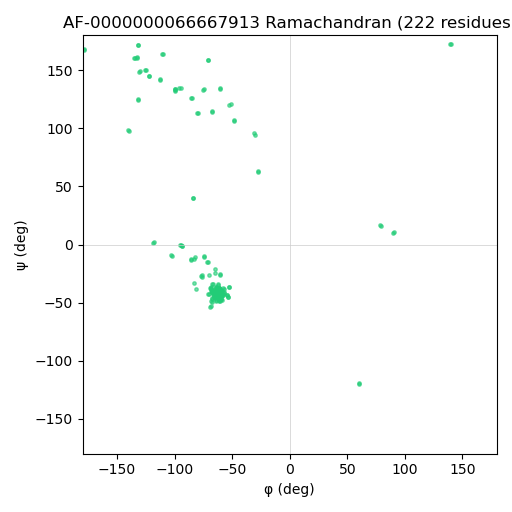171 -1.032 -8.688 1 97.38 89 GLY A N 1
ATOM 665 C CA . GLY A 1 89 ? -1.189 -1.259 -9.148 1 97.38 89 GLY A CA 1
ATOM 666 C C . GLY A 1 89 ? -1.271 -1.577 -10.633 1 97.38 89 GLY A C 1
ATOM 667 O O . GLY A 1 89 ? -1.976 -2.506 -11.031 1 97.38 89 GLY A O 1
ATOM 668 N N . SER A 1 90 ? -0.584 -0.845 -11.453 1 97.5 90 SER A N 1
ATOM 669 C CA . SER A 1 90 ? -0.621 -1.022 -12.898 1 97.5 90 SER A CA 1
ATOM 670 C C . SER A 1 90 ? 0.012 -2.348 -13.312 1 97.5 90 SER A C 1
ATOM 672 O O . SER A 1 90 ? -0.455 -3.002 -14.242 1 97.5 90 SER A O 1
ATOM 674 N N . ALA A 1 91 ? 1.083 -2.691 -12.68 1 96.75 91 ALA A N 1
ATOM 675 C CA . ALA A 1 91 ? 1.734 -3.963 -12.977 1 96.75 91 ALA A CA 1
ATOM 676 C C . ALA A 1 91 ? 0.802 -5.137 -12.695 1 96.75 91 ALA A C 1
ATOM 678 O O . ALA A 1 91 ? 0.701 -6.066 -13.508 1 96.75 91 ALA A O 1
ATOM 679 N N . TRP A 1 92 ? 0.206 -5.129 -11.555 1 97.56 92 TRP A N 1
ATOM 680 C CA . TRP A 1 92 ? -0.721 -6.195 -11.195 1 97.56 92 TRP A CA 1
ATOM 681 C C . TRP A 1 92 ? -1.931 -6.203 -12.125 1 97.56 92 TRP A C 1
ATOM 683 O O . TRP A 1 92 ? -2.412 -7.27 -12.516 1 97.56 92 TRP A O 1
ATOM 693 N N . ASP A 1 93 ? -2.434 -5.043 -12.477 1 97 93 ASP A N 1
ATOM 694 C CA . ASP A 1 93 ? -3.557 -4.945 -13.398 1 97 93 ASP A CA 1
ATOM 695 C C . ASP A 1 93 ? -3.201 -5.531 -14.758 1 97 93 ASP A C 1
ATOM 697 O O . ASP A 1 93 ? -4.008 -6.238 -15.367 1 97 93 ASP A O 1
ATOM 701 N N . ALA A 1 94 ? -2.043 -5.184 -15.273 1 97.06 94 ALA A N 1
ATOM 702 C CA . ALA A 1 94 ? -1.579 -5.719 -16.547 1 97.06 94 ALA A CA 1
ATOM 703 C C . ALA A 1 94 ?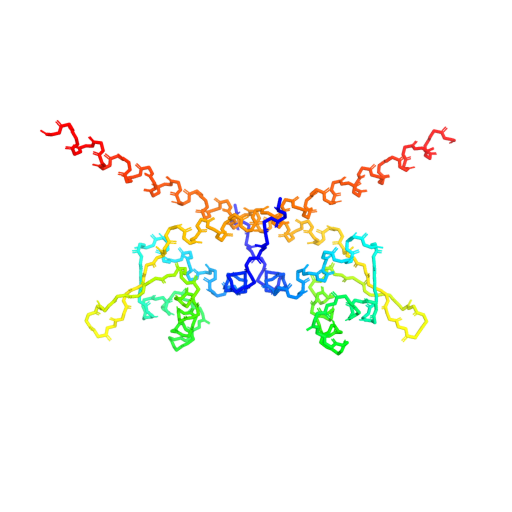 -1.525 -7.242 -16.516 1 97.06 94 ALA A C 1
ATOM 705 O O . ALA A 1 94 ? -1.89 -7.906 -17.5 1 97.06 94 ALA A O 1
ATOM 706 N N . ARG A 1 95 ? -1.072 -7.754 -15.453 1 94.62 95 ARG A N 1
ATOM 707 C CA . ARG A 1 95 ? -1.005 -9.203 -15.305 1 94.62 95 ARG A CA 1
ATOM 708 C C . ARG A 1 95 ? -2.4 -9.82 -15.289 1 94.62 95 ARG A C 1
ATOM 710 O O . ARG A 1 95 ? -2.637 -10.852 -15.922 1 94.62 95 ARG A O 1
ATOM 717 N N . LEU A 1 96 ? -3.281 -9.234 -14.578 1 95.25 96 LEU A N 1
ATOM 718 C CA . LEU A 1 96 ? -4.664 -9.703 -14.516 1 95.25 96 LEU A CA 1
ATOM 719 C C . LEU A 1 96 ? -5.305 -9.688 -15.898 1 95.25 96 LEU A C 1
ATOM 721 O O . LEU A 1 96 ? -6.035 -10.609 -16.25 1 95.25 96 LEU A O 1
ATOM 725 N N . GLN A 1 97 ? -5.02 -8.656 -16.594 1 95.88 97 GLN A N 1
ATOM 726 C CA . GLN A 1 97 ? -5.59 -8.531 -17.938 1 95.88 97 GLN A CA 1
ATOM 727 C C . GLN A 1 97 ? -5.051 -9.609 -18.859 1 95.88 97 GLN A C 1
ATOM 729 O O . GLN A 1 97 ? -5.793 -10.164 -19.672 1 95.88 97 GLN A O 1
ATOM 734 N N . ARG A 1 98 ? -3.807 -9.883 -18.719 1 94.38 98 ARG A N 1
ATOM 735 C CA . ARG A 1 98 ? -3.191 -10.93 -19.531 1 94.38 98 ARG A CA 1
ATOM 736 C C . ARG A 1 98 ? -3.812 -12.289 -19.219 1 94.38 98 ARG A C 1
ATOM 738 O O . ARG A 1 98 ? -4.117 -13.055 -20.141 1 94.38 98 ARG A O 1
ATOM 745 N N . ILE A 1 99 ? -4.004 -12.555 -18 1 91 99 ILE A N 1
ATOM 746 C CA . ILE A 1 99 ? -4.602 -13.812 -17.578 1 91 99 ILE A CA 1
ATOM 747 C C . ILE A 1 99 ? -6.031 -13.906 -18.109 1 91 99 ILE A C 1
ATOM 749 O O . ILE A 1 99 ? -6.457 -14.969 -18.578 1 91 99 ILE A O 1
ATOM 753 N N . LYS A 1 100 ? -6.719 -12.859 -17.984 1 92.69 100 LYS A N 1
ATOM 754 C CA . LYS A 1 100 ? -8.086 -12.812 -18.5 1 92.69 100 LYS A CA 1
ATOM 755 C C . LYS A 1 100 ? -8.133 -13.078 -20 1 92.69 100 LYS A C 1
ATOM 757 O O . LYS A 1 100 ? -8.992 -13.82 -20.469 1 92.69 100 LYS A O 1
ATOM 762 N N . LYS A 1 101 ? -7.266 -12.484 -20.719 1 94.31 101 LYS A N 1
ATOM 763 C CA . LYS A 1 101 ? -7.219 -12.648 -22.172 1 94.31 101 LYS A CA 1
ATOM 764 C C . LYS A 1 101 ? -6.898 -14.094 -22.547 1 94.31 101 LYS A C 1
ATOM 766 O O . LYS A 1 101 ? -7.477 -14.641 -23.5 1 94.31 101 LYS A O 1
ATOM 771 N N . ILE A 1 102 ? -6 -14.641 -21.875 1 91.56 102 ILE A N 1
ATOM 772 C CA . ILE A 1 102 ? -5.617 -16.031 -22.109 1 91.56 102 ILE A CA 1
ATOM 773 C C . ILE A 1 102 ? -6.805 -16.938 -21.844 1 91.56 102 ILE A C 1
ATOM 775 O O . ILE A 1 102 ? -7.094 -17.844 -22.625 1 91.56 102 ILE A O 1
ATOM 779 N N . ALA A 1 103 ? -7.457 -16.688 -20.766 1 90.38 103 ALA A N 1
ATOM 780 C CA . ALA A 1 103 ? -8.641 -17.469 -20.438 1 90.38 103 ALA A CA 1
ATOM 781 C C . ALA A 1 103 ? -9.711 -17.344 -21.5 1 90.38 103 ALA A C 1
ATOM 783 O O . ALA A 1 103 ? -10.359 -18.328 -21.859 1 90.38 103 ALA A O 1
ATOM 784 N N . GLU A 1 104 ? -9.938 -16.156 -21.922 1 93.44 104 GLU A N 1
ATOM 785 C CA . GLU A 1 104 ? -10.93 -15.883 -22.953 1 93.44 104 GLU A CA 1
ATOM 786 C C . GLU A 1 104 ? -10.578 -16.594 -24.266 1 93.44 104 GLU A C 1
ATOM 788 O O . GLU A 1 104 ? -11.461 -17.109 -24.953 1 93.44 104 GLU A O 1
ATOM 793 N N . ALA A 1 105 ? -9.336 -16.625 -24.594 1 93.12 105 ALA A N 1
ATOM 794 C CA . ALA A 1 105 ? -8.867 -17.281 -25.812 1 93.12 105 ALA A CA 1
ATOM 795 C C . ALA A 1 105 ? -9.055 -18.797 -25.719 1 93.12 105 ALA A C 1
ATOM 797 O O . ALA A 1 105 ? -9.438 -19.438 -26.703 1 93.12 105 ALA A O 1
ATOM 798 N N . ILE A 1 106 ? -8.789 -19.312 -24.641 1 91.38 106 ILE A N 1
ATOM 799 C CA . ILE A 1 106 ? -8.938 -20.734 -24.422 1 91.38 106 ILE A CA 1
ATOM 800 C C . ILE A 1 106 ? -10.414 -21.125 -24.531 1 91.38 106 ILE A C 1
ATOM 802 O O . ILE A 1 106 ? -10.75 -22.141 -25.141 1 91.38 106 ILE A O 1
ATOM 806 N N . GLN A 1 107 ? -11.281 -20.266 -23.969 1 91.31 107 GLN A N 1
ATOM 807 C CA . GLN A 1 107 ? -12.719 -20.531 -24 1 91.31 107 GLN A CA 1
ATOM 808 C C . GLN A 1 107 ? -13.258 -20.438 -25.422 1 91.31 107 GLN A C 1
ATOM 810 O O . GLN A 1 107 ? -14.078 -21.25 -25.828 1 91.31 107 GLN A O 1
ATOM 815 N N . ARG A 1 108 ? -12.844 -19.516 -26.188 1 92.25 108 ARG A N 1
ATOM 816 C CA . ARG A 1 108 ? -13.281 -19.344 -27.562 1 92.25 108 ARG A CA 1
ATOM 817 C C . ARG A 1 108 ? -12.852 -20.516 -28.438 1 92.25 108 ARG A C 1
ATOM 819 O O . ARG A 1 108 ? -13.594 -20.953 -29.312 1 92.25 108 ARG A O 1
ATOM 826 N N . SER A 1 109 ? -11.695 -21 -28.281 1 92.12 109 SER A N 1
ATOM 827 C CA . SER A 1 109 ? -11.18 -22.141 -29.031 1 92.12 109 SER A CA 1
ATOM 828 C C . SER A 1 109 ? -11.969 -23.406 -28.719 1 92.12 109 SER A C 1
ATOM 830 O O . SER A 1 109 ? -12.109 -24.281 -29.578 1 92.12 109 SER A O 1
ATOM 832 N N . LYS A 1 110 ? -12.57 -23.484 -27.641 1 92.12 110 LYS A N 1
ATOM 833 C CA . LYS A 1 110 ? -13.359 -24.641 -27.25 1 92.12 110 LYS A CA 1
ATOM 834 C C . LYS A 1 110 ? -14.75 -24.594 -27.875 1 92.12 110 LYS A C 1
ATOM 836 O O . LYS A 1 110 ? -15.328 -25.641 -28.172 1 92.12 110 LYS A O 1
ATOM 841 N N . GLU A 1 111 ? -15.242 -23.469 -27.922 1 89.12 111 GLU A N 1
ATOM 842 C CA . GLU A 1 111 ? -16.578 -23.312 -28.5 1 89.12 111 GLU A CA 1
ATOM 843 C C . GLU A 1 111 ? -16.562 -23.531 -30.016 1 89.12 111 GLU A C 1
ATOM 845 O O . GLU A 1 111 ? -17.578 -23.906 -30.594 1 89.12 111 GLU A O 1
ATOM 850 N N . LYS A 1 112 ? -15.633 -23.359 -30.656 1 87.75 112 LYS A N 1
ATOM 851 C CA . LYS A 1 112 ? -15.539 -23.578 -32.094 1 87.75 112 LYS A CA 1
ATOM 852 C C . LYS A 1 112 ? -15.25 -25.047 -32.406 1 87.75 112 LYS A C 1
ATOM 854 O O . LYS A 1 112 ? -15.461 -25.484 -33.531 1 87.75 112 LYS A O 1
ATOM 859 N N . LYS A 1 113 ? -14.914 -25.891 -31.625 1 71.69 113 LYS A N 1
ATOM 860 C CA . LYS A 1 113 ? -14.812 -27.312 -31.906 1 71.69 113 LYS A CA 1
ATOM 861 C C . LYS A 1 113 ? -16.141 -28.016 -31.672 1 71.69 113 LYS A C 1
ATOM 863 O O . LYS A 1 113 ? -16.906 -27.641 -30.781 1 71.69 113 LYS A O 1
ATOM 868 N N . MET B 1 1 ? -19.672 6.438 -2.82 1 31.23 1 MET B N 1
ATOM 869 C CA . MET B 1 1 ? -19.312 5.641 -1.652 1 31.23 1 MET B CA 1
ATOM 870 C C . MET B 1 1 ? -17.797 5.543 -1.501 1 31.23 1 MET B C 1
ATOM 872 O O . MET B 1 1 ? -17.078 5.309 -2.479 1 31.23 1 MET B O 1
ATOM 876 N N . SER B 1 2 ? -17.047 6.453 -0.939 1 42.84 2 SER B N 1
ATOM 877 C CA . SER B 1 2 ? -15.617 6.379 -0.697 1 42.84 2 SER B CA 1
ATOM 878 C C . SER B 1 2 ? -15.156 4.934 -0.535 1 42.84 2 SER B C 1
ATOM 880 O O . SER B 1 2 ? -15.508 4.27 0.442 1 42.84 2 SER B O 1
ATOM 882 N N . THR B 1 3 ? -15.258 4.074 -1.515 1 53.41 3 THR B N 1
ATOM 883 C CA . THR B 1 3 ? -15.055 2.637 -1.371 1 53.41 3 THR B CA 1
ATOM 884 C C . THR B 1 3 ? -14.039 2.344 -0.269 1 53.41 3 THR B C 1
ATOM 886 O O . THR B 1 3 ? -12.922 2.873 -0.285 1 53.41 3 THR B O 1
ATOM 889 N N . ALA B 1 4 ? -14.555 2.064 0.93 1 76.56 4 ALA B N 1
ATOM 890 C CA . ALA B 1 4 ? -13.836 1.839 2.186 1 76.56 4 ALA B CA 1
ATOM 891 C C . ALA B 1 4 ? -12.688 0.861 1.991 1 76.56 4 ALA B C 1
ATOM 893 O O . ALA B 1 4 ? -12.844 -0.178 1.346 1 76.56 4 ALA B O 1
ATOM 894 N N . VAL B 1 5 ? -11.555 1.411 2.018 1 88.94 5 VAL B N 1
ATOM 895 C CA . VAL B 1 5 ? -10.352 0.583 1.96 1 88.94 5 VAL B CA 1
ATOM 896 C C . VAL B 1 5 ? -10.414 -0.491 3.043 1 88.94 5 VAL B C 1
ATOM 898 O O . VAL B 1 5 ? -10.742 -0.201 4.195 1 88.94 5 VAL B O 1
ATOM 901 N N . ASP B 1 6 ? -10.367 -1.73 2.562 1 95.31 6 ASP B N 1
ATOM 902 C CA . ASP B 1 6 ? -10.266 -2.85 3.494 1 95.31 6 ASP B CA 1
ATOM 903 C C . ASP B 1 6 ? -8.914 -2.852 4.211 1 95.31 6 ASP B C 1
ATOM 905 O O . ASP B 1 6 ? -7.891 -3.168 3.605 1 95.31 6 ASP B O 1
ATOM 909 N N . ASP B 1 7 ? -8.922 -2.648 5.5 1 95.94 7 ASP B N 1
ATOM 910 C CA . ASP B 1 7 ? -7.688 -2.449 6.254 1 95.94 7 ASP B CA 1
ATOM 911 C C . ASP B 1 7 ? -6.863 -3.734 6.312 1 95.94 7 ASP B C 1
ATOM 913 O O . ASP B 1 7 ? -5.633 -3.691 6.281 1 95.94 7 ASP B O 1
ATOM 917 N N . ASP B 1 8 ? -7.527 -4.863 6.441 1 96.69 8 ASP B N 1
ATOM 918 C CA . ASP B 1 8 ? -6.805 -6.129 6.488 1 96.69 8 ASP B CA 1
ATOM 919 C C . ASP B 1 8 ? -6.098 -6.41 5.164 1 96.69 8 ASP B C 1
ATOM 921 O O . ASP B 1 8 ? -4.934 -6.824 5.152 1 96.69 8 ASP B O 1
ATOM 925 N N . LEU B 1 9 ? -6.793 -6.203 4.102 1 97.69 9 LEU B N 1
ATOM 926 C CA . LEU B 1 9 ? -6.211 -6.387 2.775 1 97.69 9 LEU B CA 1
ATOM 927 C C . LEU B 1 9 ? -5.082 -5.391 2.537 1 97.69 9 LEU B C 1
ATOM 929 O O . LEU B 1 9 ? -4.02 -5.762 2.025 1 97.69 9 LEU B O 1
ATOM 933 N N . TRP B 1 10 ? -5.332 -4.156 2.939 1 97.88 10 TRP B N 1
ATOM 934 C CA . TRP B 1 10 ? -4.324 -3.109 2.795 1 97.88 10 TRP B CA 1
ATOM 935 C C . TRP B 1 10 ? -3.049 -3.473 3.551 1 97.88 10 TRP B C 1
ATOM 937 O O . TRP B 1 10 ? -1.947 -3.379 3.006 1 97.88 10 TRP B O 1
ATOM 947 N N . SER B 1 11 ? -3.232 -3.896 4.77 1 97.56 11 SER B N 1
ATOM 948 C CA . SER B 1 11 ? -2.09 -4.262 5.598 1 97.56 11 SER B CA 1
ATOM 949 C C . SER B 1 11 ? -1.324 -5.438 5 1 97.56 11 SER B C 1
ATOM 951 O O . SER B 1 11 ? -0.094 -5.48 5.066 1 97.56 11 SER B O 1
ATOM 953 N N . ALA B 1 12 ? -2.041 -6.336 4.449 1 98.38 12 ALA B N 1
ATOM 954 C CA . ALA B 1 12 ? -1.414 -7.52 3.871 1 98.38 12 ALA B CA 1
ATOM 955 C C . ALA B 1 12 ? -0.521 -7.145 2.689 1 98.38 12 ALA B C 1
ATOM 957 O O . ALA B 1 12 ? 0.604 -7.637 2.574 1 98.38 12 ALA B O 1
ATOM 958 N N . ILE B 1 13 ? -0.953 -6.273 1.84 1 97.75 13 ILE B N 1
ATOM 959 C CA . ILE B 1 13 ? -0.185 -5.953 0.641 1 97.75 13 ILE B CA 1
ATOM 960 C C . ILE B 1 13 ? 0.848 -4.875 0.961 1 97.75 13 ILE B C 1
ATOM 962 O O . ILE B 1 13 ? 1.778 -4.648 0.185 1 97.75 13 ILE B O 1
ATOM 966 N N . GLY B 1 14 ? 0.686 -4.273 2.115 1 98 14 GLY B N 1
ATOM 967 C CA . GLY B 1 14 ? 1.57 -3.188 2.502 1 98 14 GLY B CA 1
ATOM 968 C C . GLY B 1 14 ? 2.947 -3.658 2.926 1 98 14 GLY B C 1
ATOM 969 O O . GLY B 1 14 ? 3.861 -2.85 3.096 1 98 14 GLY B O 1
ATOM 970 N N . ASP B 1 15 ? 3.154 -4.855 3.109 1 97.88 15 ASP B N 1
ATOM 971 C CA . ASP B 1 15 ? 4.449 -5.441 3.449 1 97.88 15 ASP B CA 1
ATOM 972 C C . ASP B 1 15 ? 5.273 -5.715 2.193 1 97.88 15 ASP B C 1
ATOM 974 O O . ASP B 1 15 ? 4.809 -6.398 1.276 1 97.88 15 ASP B O 1
ATOM 978 N N . PRO B 1 16 ? 6.516 -5.18 2.17 1 97 16 PRO B N 1
ATOM 979 C CA . PRO B 1 16 ? 7.312 -5.32 0.948 1 97 16 PRO B CA 1
ATOM 980 C C . PRO B 1 16 ? 7.598 -6.777 0.592 1 97 16 PRO B C 1
ATOM 982 O O . PRO B 1 16 ? 7.641 -7.133 -0.588 1 97 16 PRO B O 1
ATOM 985 N N . THR B 1 17 ? 7.828 -7.574 1.562 1 97.5 17 THR B N 1
ATOM 986 C CA . THR B 1 17 ? 8.094 -8.984 1.298 1 97.5 17 THR B CA 1
ATOM 987 C C . THR B 1 17 ? 6.867 -9.664 0.706 1 97.5 17 THR B C 1
ATOM 989 O O . THR B 1 17 ? 6.98 -10.422 -0.262 1 97.5 17 THR B O 1
ATOM 992 N N . ARG B 1 18 ? 5.762 -9.414 1.248 1 98.25 18 ARG B N 1
ATOM 993 C CA . ARG B 1 18 ? 4.531 -10.008 0.734 1 98.25 18 ARG B CA 1
ATOM 994 C C . ARG B 1 18 ? 4.234 -9.516 -0.679 1 98.25 18 ARG B C 1
ATOM 996 O O . ARG B 1 18 ? 3.73 -10.273 -1.512 1 98.25 18 ARG B O 1
ATOM 1003 N N . ARG B 1 19 ? 4.52 -8.289 -0.949 1 97.62 19 ARG B N 1
ATOM 1004 C CA . ARG B 1 19 ? 4.363 -7.785 -2.309 1 97.62 19 ARG B CA 1
ATOM 1005 C C . ARG B 1 19 ? 5.254 -8.547 -3.283 1 97.62 19 ARG B C 1
ATOM 1007 O O . ARG B 1 19 ? 4.809 -8.953 -4.355 1 97.62 19 ARG B O 1
ATOM 1014 N N . ARG B 1 20 ? 6.449 -8.719 -2.922 1 96.94 20 ARG B N 1
ATOM 1015 C CA . ARG B 1 20 ? 7.391 -9.445 -3.764 1 96.94 20 ARG B CA 1
ATOM 1016 C C . ARG B 1 20 ? 6.949 -10.891 -3.955 1 96.94 20 ARG B C 1
ATOM 1018 O O . ARG B 1 20 ? 7.078 -11.445 -5.047 1 96.94 20 ARG B O 1
ATOM 1025 N N . MET B 1 21 ? 6.465 -11.461 -2.922 1 97.94 21 MET B N 1
ATOM 1026 C CA . MET B 1 21 ? 5.965 -12.836 -2.986 1 97.94 21 MET B CA 1
ATOM 1027 C C . MET B 1 21 ? 4.828 -12.945 -3.996 1 97.94 21 MET B C 1
ATOM 1029 O O . MET B 1 21 ? 4.785 -13.898 -4.781 1 97.94 21 MET B O 1
ATOM 1033 N N . LEU B 1 22 ? 3.924 -12 -3.951 1 98.19 22 LEU B N 1
ATOM 1034 C CA . LEU B 1 22 ? 2.826 -11.992 -4.91 1 98.19 22 LEU B CA 1
ATOM 1035 C C . LEU B 1 22 ? 3.352 -11.883 -6.336 1 98.19 22 LEU B C 1
ATOM 1037 O O . LEU B 1 22 ? 2.877 -12.578 -7.234 1 98.19 22 LEU B O 1
ATOM 1041 N N . ASP B 1 23 ? 4.352 -11.039 -6.523 1 96.94 23 ASP B N 1
ATOM 1042 C CA . ASP B 1 23 ? 4.957 -10.883 -7.844 1 96.94 23 ASP B CA 1
ATOM 1043 C C . ASP B 1 23 ? 5.531 -12.211 -8.336 1 96.94 23 ASP B C 1
ATOM 1045 O O . ASP B 1 23 ? 5.348 -12.578 -9.5 1 96.94 23 ASP B O 1
ATOM 1049 N N . LEU B 1 24 ? 6.184 -12.891 -7.496 1 97.12 24 LEU B N 1
ATOM 1050 C CA . LEU B 1 24 ? 6.781 -14.172 -7.852 1 97.12 24 LEU B CA 1
ATOM 1051 C C . LEU B 1 24 ? 5.707 -15.203 -8.195 1 97.12 24 LEU B C 1
ATOM 1053 O O . LEU B 1 24 ? 5.812 -15.906 -9.195 1 97.12 24 LEU B O 1
ATOM 1057 N N . LEU B 1 25 ? 4.684 -15.266 -7.363 1 97.5 25 LEU B N 1
ATOM 1058 C CA . LEU B 1 25 ? 3.602 -16.219 -7.59 1 97.5 25 LEU B CA 1
ATOM 1059 C C . LEU B 1 25 ? 2.906 -15.945 -8.922 1 97.5 25 LEU B C 1
ATOM 1061 O O . LEU B 1 25 ? 2.549 -16.875 -9.641 1 97.5 25 LEU B O 1
ATOM 1065 N N . LEU B 1 26 ? 2.725 -14.703 -9.18 1 96 26 LEU B N 1
ATOM 1066 C CA . LEU B 1 26 ? 2.082 -14.312 -10.43 1 96 26 LEU B CA 1
ATOM 1067 C C . LEU B 1 26 ? 2.961 -14.664 -11.625 1 96 26 LEU B C 1
ATOM 1069 O O . LEU B 1 26 ? 2.461 -15.141 -12.648 1 96 26 LEU B O 1
ATOM 1073 N N . ALA B 1 27 ? 4.227 -14.43 -11.508 1 94.31 27 ALA B N 1
ATOM 1074 C CA . ALA B 1 27 ? 5.168 -14.68 -12.594 1 94.31 27 ALA B CA 1
ATOM 1075 C C . ALA B 1 27 ? 5.293 -16.172 -12.891 1 94.31 27 ALA B C 1
ATOM 1077 O O . ALA B 1 27 ? 5.395 -16.578 -14.047 1 94.31 27 ALA B O 1
ATOM 1078 N N . GLU B 1 28 ? 5.195 -16.984 -11.875 1 94.25 28 GLU B N 1
ATOM 1079 C CA . GLU B 1 28 ? 5.48 -18.406 -12.008 1 94.25 28 GLU B CA 1
ATOM 1080 C C . GLU B 1 28 ? 4.191 -19.234 -12.078 1 94.25 28 GLU B C 1
ATOM 1082 O O . GLU B 1 28 ? 4.227 -20.438 -12.352 1 94.25 28 GLU B O 1
ATOM 1087 N N . GLY B 1 29 ? 3.115 -18.594 -11.82 1 93.88 29 GLY B N 1
ATOM 1088 C CA . GLY B 1 29 ? 1.839 -19.281 -11.82 1 93.88 29 GLY B CA 1
ATOM 1089 C C . GLY B 1 29 ? 1.595 -20.094 -10.555 1 93.88 29 GLY B C 1
ATOM 1090 O O . GLY B 1 29 ? 0.841 -21.062 -10.57 1 93.88 29 GLY B O 1
ATOM 1091 N N . GLY B 1 30 ? 2.295 -19.844 -9.578 1 96.62 30 GLY B N 1
ATOM 1092 C CA . GLY B 1 30 ? 2.197 -20.531 -8.297 1 96.62 30 GLY B CA 1
ATOM 1093 C C . GLY B 1 30 ? 3.549 -20.812 -7.672 1 96.62 30 GLY B C 1
ATOM 1094 O O . GLY B 1 30 ? 4.59 -20.484 -8.25 1 96.62 30 GLY B O 1
ATOM 1095 N N . GLY B 1 31 ? 3.527 -21.297 -6.43 1 97 31 GLY B N 1
ATOM 1096 C CA . GLY B 1 31 ? 4.766 -21.625 -5.742 1 97 31 GLY B CA 1
ATOM 1097 C C . GLY B 1 31 ? 4.551 -22.188 -4.352 1 97 31 GLY B C 1
ATOM 1098 O O . GLY B 1 31 ? 3.418 -22.234 -3.867 1 97 31 GLY B O 1
ATOM 1099 N N . THR B 1 32 ? 5.633 -22.734 -3.814 1 97.19 32 THR B N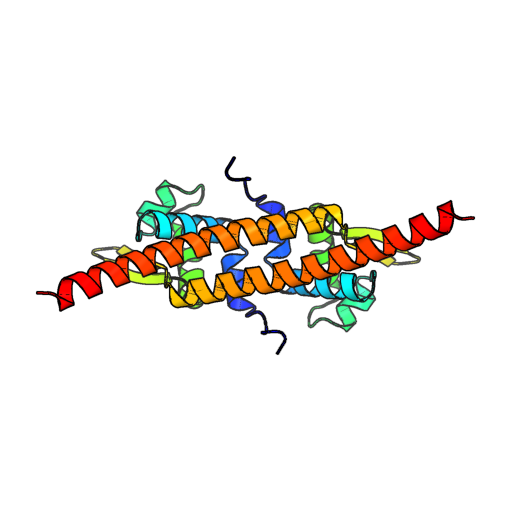 1
ATOM 1100 C CA . THR B 1 32 ? 5.648 -23.25 -2.453 1 97.19 32 THR B CA 1
ATOM 1101 C C . THR B 1 32 ? 6.508 -22.375 -1.546 1 97.19 32 THR B C 1
ATOM 1103 O O . THR B 1 32 ? 7.234 -21.5 -2.023 1 97.19 32 THR B O 1
ATOM 1106 N N . ALA B 1 33 ? 6.297 -22.594 -0.201 1 97.25 33 ALA B N 1
ATOM 1107 C CA . ALA B 1 33 ? 7.168 -21.875 0.727 1 97.25 33 ALA B CA 1
ATOM 1108 C C . ALA B 1 33 ? 8.633 -22.109 0.387 1 97.25 33 ALA B C 1
ATOM 1110 O O . ALA B 1 33 ? 9.445 -21.188 0.453 1 97.25 33 ALA B O 1
ATOM 1111 N N . THR B 1 34 ? 8.93 -23.328 -0.042 1 96.19 34 THR B N 1
ATOM 1112 C CA . THR B 1 34 ? 10.297 -23.688 -0.38 1 96.19 34 THR B CA 1
ATOM 1113 C C . THR B 1 34 ? 10.766 -22.953 -1.627 1 96.19 34 THR B C 1
ATOM 1115 O O . THR B 1 34 ? 11.812 -22.297 -1.613 1 96.19 34 THR B O 1
ATOM 1118 N N . SER B 1 35 ? 10.055 -23.016 -2.705 1 96.75 35 SER B N 1
ATOM 1119 C CA . SER B 1 35 ? 10.453 -22.375 -3.953 1 96.75 35 SER B CA 1
ATOM 1120 C C . SER B 1 35 ? 10.555 -20.859 -3.789 1 96.75 35 SER B C 1
ATOM 1122 O O . SER B 1 35 ? 11.445 -20.234 -4.363 1 96.75 35 SER B O 1
ATOM 1124 N N . LEU B 1 36 ? 9.648 -20.266 -3.014 1 97.69 36 LEU B N 1
ATOM 1125 C CA . LEU B 1 36 ? 9.641 -18.828 -2.801 1 97.69 36 LEU B CA 1
ATOM 1126 C C . LEU B 1 36 ? 10.836 -18.391 -1.947 1 97.69 36 LEU B C 1
ATOM 1128 O O . LEU B 1 36 ? 11.453 -17.359 -2.211 1 97.69 36 LEU B O 1
ATOM 1132 N N . SER B 1 37 ? 11.125 -19.172 -0.885 1 97.44 37 SER B N 1
ATOM 1133 C CA . SER B 1 37 ? 12.227 -18.828 0.014 1 97.44 37 SER B CA 1
ATOM 1134 C C . SER B 1 37 ? 13.555 -18.797 -0.726 1 97.44 37 SER B C 1
ATOM 1136 O O . SER B 1 37 ? 14.477 -18.078 -0.335 1 97.44 37 SER B O 1
ATOM 1138 N N . GLU B 1 38 ? 13.656 -19.562 -1.841 1 97.31 38 GLU B N 1
ATOM 1139 C CA . GLU B 1 38 ? 14.867 -19.609 -2.656 1 97.31 38 GLU B CA 1
ATOM 1140 C C . GLU B 1 38 ? 15.062 -18.297 -3.422 1 97.31 38 GLU B C 1
ATOM 1142 O O . GLU B 1 38 ? 16.172 -18 -3.869 1 97.31 38 GLU B O 1
ATOM 1147 N N . GLN B 1 39 ? 14.062 -17.484 -3.512 1 97.38 39 GLN B N 1
ATOM 1148 C CA . GLN B 1 39 ? 14.117 -16.297 -4.352 1 97.38 39 GLN B CA 1
ATOM 1149 C C . GLN B 1 39 ? 13.945 -15.023 -3.521 1 97.38 39 GLN B C 1
ATOM 1151 O O . GLN B 1 39 ? 13.859 -13.922 -4.07 1 97.38 39 GLN B O 1
ATOM 1156 N N . LEU B 1 40 ? 13.805 -15.148 -2.252 1 97.06 40 LEU B N 1
ATOM 1157 C CA . LEU B 1 40 ? 13.602 -14.016 -1.353 1 97.06 40 LEU B CA 1
ATOM 1158 C C . LEU B 1 40 ? 14.648 -14.008 -0.245 1 97.06 40 LEU B C 1
ATOM 1160 O O . LEU B 1 40 ? 15.172 -15.062 0.136 1 97.06 40 LEU B O 1
ATOM 1164 N N . PRO B 1 41 ? 14.969 -12.805 0.228 1 96.38 41 PRO B N 1
ATOM 1165 C CA . PRO B 1 41 ? 15.977 -12.688 1.28 1 96.38 41 PRO B CA 1
ATOM 1166 C C . PRO B 1 41 ? 15.406 -12.906 2.678 1 96.38 41 PRO B C 1
ATOM 1168 O O . PRO B 1 41 ? 15.711 -12.148 3.602 1 96.38 41 PRO B O 1
ATOM 1171 N N . VAL B 1 42 ? 14.461 -13.891 2.881 1 97.06 42 VAL B N 1
ATOM 1172 C CA . VAL B 1 42 ? 13.852 -14.258 4.156 1 97.06 42 VAL B CA 1
ATOM 1173 C C . VAL B 1 42 ? 13.844 -15.781 4.305 1 97.06 42 VAL B C 1
ATOM 1175 O O . VAL B 1 42 ? 14.031 -16.5 3.328 1 97.06 42 VAL B O 1
ATOM 1178 N N . THR B 1 43 ? 13.711 -16.25 5.504 1 97.19 43 THR B N 1
ATOM 1179 C CA . THR B 1 43 ? 13.711 -17.688 5.789 1 97.19 43 THR B CA 1
ATOM 1180 C C . THR B 1 43 ? 12.43 -18.344 5.281 1 97.19 43 THR B C 1
ATOM 1182 O O . THR B 1 43 ? 11.414 -17.656 5.09 1 97.19 43 THR B O 1
ATOM 1185 N N . ARG B 1 44 ? 12.523 -19.594 5.105 1 97.19 44 ARG B N 1
ATOM 1186 C CA . ARG B 1 44 ? 11.336 -20.359 4.738 1 97.19 44 ARG B CA 1
ATOM 1187 C C . ARG B 1 44 ? 10.234 -20.203 5.777 1 97.19 44 ARG B C 1
ATOM 1189 O O . ARG B 1 44 ? 9.055 -20.156 5.438 1 97.19 44 ARG B O 1
ATOM 1196 N N . GLN B 1 45 ? 10.586 -20.156 6.949 1 97.62 45 GLN B N 1
ATOM 1197 C CA . GLN B 1 45 ? 9.625 -19.953 8.023 1 97.62 45 GLN B CA 1
ATOM 1198 C C . GLN B 1 45 ? 8.906 -18.609 7.867 1 97.62 45 GLN B C 1
ATOM 1200 O O . GLN B 1 45 ? 7.688 -18.531 8.039 1 97.62 45 GLN B O 1
ATOM 1205 N N . ALA B 1 46 ? 9.648 -17.531 7.578 1 98.38 46 ALA B N 1
ATOM 1206 C CA . ALA B 1 46 ? 9.062 -16.219 7.352 1 98.38 46 ALA B CA 1
ATOM 1207 C C . ALA B 1 46 ? 8.133 -16.234 6.137 1 98.38 46 ALA B C 1
ATOM 1209 O O . ALA B 1 46 ? 7.047 -15.656 6.172 1 98.38 46 ALA B O 1
ATOM 1210 N N . VAL B 1 47 ? 8.609 -16.906 5.164 1 98.44 47 VAL B N 1
ATOM 1211 C CA . VAL B 1 47 ? 7.793 -17.031 3.959 1 98.44 47 VAL B CA 1
ATOM 1212 C C . VAL B 1 47 ? 6.469 -17.719 4.305 1 98.44 47 VAL B C 1
ATOM 1214 O O . VAL B 1 47 ? 5.402 -17.266 3.889 1 98.44 47 VAL B O 1
ATOM 1217 N N . ALA B 1 48 ? 6.547 -18.766 5.027 1 97.75 48 ALA B N 1
ATOM 1218 C CA . ALA B 1 48 ? 5.348 -19.5 5.438 1 97.75 48 ALA B CA 1
ATOM 1219 C C . ALA B 1 48 ? 4.402 -18.594 6.223 1 97.75 48 ALA B C 1
ATOM 1221 O O . ALA B 1 48 ? 3.186 -18.625 6.016 1 97.75 48 ALA B O 1
ATOM 1222 N N . ARG B 1 49 ? 4.945 -17.812 7.094 1 98.31 49 ARG B N 1
ATOM 1223 C CA . ARG B 1 49 ? 4.141 -16.875 7.863 1 98.31 49 ARG B CA 1
ATOM 1224 C C . ARG B 1 49 ? 3.469 -15.852 6.949 1 98.31 49 ARG B C 1
ATOM 1226 O O . ARG B 1 49 ? 2.283 -15.555 7.109 1 98.31 49 ARG B O 1
ATOM 1233 N N . HIS B 1 50 ? 4.199 -15.32 6.004 1 98.56 50 HIS B N 1
ATOM 1234 C CA . HIS B 1 50 ? 3.652 -14.352 5.066 1 98.56 50 HIS B CA 1
ATOM 1235 C C . HIS B 1 50 ? 2.562 -14.969 4.199 1 98.56 50 HIS B C 1
ATOM 1237 O O . HIS B 1 50 ? 1.537 -14.336 3.938 1 98.56 50 HIS B O 1
ATOM 1243 N N . LEU B 1 51 ? 2.82 -16.188 3.799 1 98.56 51 LEU B N 1
ATOM 1244 C CA . LEU B 1 51 ? 1.806 -16.891 3.025 1 98.56 51 LEU B CA 1
ATOM 1245 C C . LEU B 1 51 ? 0.537 -17.094 3.846 1 98.56 51 LEU B C 1
ATOM 1247 O O . LEU B 1 51 ? -0.572 -17.031 3.311 1 98.56 51 LEU B O 1
ATOM 1251 N N . GLY B 1 52 ? 0.736 -17.406 5.109 1 98.06 52 GLY B N 1
ATOM 1252 C CA . GLY B 1 52 ? -0.412 -17.5 5.996 1 98.06 52 GLY B CA 1
ATOM 1253 C C . GLY B 1 52 ? -1.222 -16.219 6.062 1 98.06 52 GLY B C 1
ATOM 1254 O O . GLY B 1 52 ? -2.453 -16.25 6.027 1 98.06 52 GLY B O 1
ATOM 1255 N N . VAL B 1 53 ? -0.609 -15.109 6.148 1 98.62 53 VAL B N 1
ATOM 1256 C CA . VAL B 1 53 ? -1.258 -13.805 6.184 1 98.62 53 VAL B CA 1
ATOM 1257 C C . VAL B 1 53 ? -1.997 -13.555 4.871 1 98.62 53 VAL B C 1
ATOM 1259 O O . VAL B 1 53 ? -3.162 -13.148 4.871 1 98.62 53 VAL B O 1
ATOM 1262 N N . LEU B 1 54 ? -1.336 -13.805 3.748 1 98.75 54 LEU B N 1
ATOM 1263 C CA . LEU B 1 54 ? -1.926 -13.594 2.43 1 98.75 54 LEU B CA 1
ATOM 1264 C C . LEU B 1 54 ? -3.123 -14.516 2.219 1 98.75 54 LEU B C 1
ATOM 1266 O O . LEU B 1 54 ? -4.117 -14.117 1.604 1 98.75 54 LEU B O 1
ATOM 1270 N N . ASP B 1 55 ? -2.959 -15.727 2.738 1 98.5 55 ASP B N 1
ATOM 1271 C CA . ASP B 1 55 ? -4.039 -16.703 2.629 1 98.5 55 ASP B CA 1
ATOM 1272 C C . ASP B 1 55 ? -5.254 -16.281 3.445 1 98.5 55 ASP B C 1
ATOM 1274 O O . ASP B 1 55 ? -6.391 -16.391 2.986 1 98.5 55 ASP B O 1
ATOM 1278 N N . ARG B 1 56 ? -5.094 -15.758 4.59 1 98.12 56 ARG B N 1
ATOM 1279 C CA . ARG B 1 56 ? -6.16 -15.336 5.492 1 98.12 56 ARG B CA 1
ATOM 1280 C C . ARG B 1 56 ? -6.996 -14.227 4.867 1 98.12 56 ARG B C 1
ATOM 1282 O O . ARG B 1 56 ? -8.219 -14.18 5.051 1 98.12 56 ARG B O 1
ATOM 1289 N N . VAL B 1 57 ? -6.352 -13.383 4.113 1 98.25 57 VAL B N 1
ATOM 1290 C CA . VAL B 1 57 ? -7.082 -12.273 3.514 1 98.25 57 VAL B CA 1
ATOM 1291 C C . VAL B 1 57 ? -7.555 -12.664 2.115 1 98.25 57 VAL B C 1
ATOM 1293 O O . VAL B 1 57 ? -8.117 -11.836 1.392 1 98.25 57 VAL B O 1
ATOM 1296 N N . GLY B 1 58 ? -7.238 -13.828 1.668 1 98.56 58 GLY B N 1
ATOM 1297 C CA . GLY B 1 58 ? -7.797 -14.406 0.454 1 98.56 58 GLY B CA 1
ATOM 1298 C C . GLY B 1 58 ? -6.984 -14.078 -0.787 1 98.56 58 GLY B C 1
ATOM 1299 O O . GLY B 1 58 ? -7.438 -14.32 -1.909 1 98.56 58 GLY B O 1
ATOM 1300 N N . LEU B 1 59 ? -5.816 -13.531 -0.629 1 98.75 59 LEU B N 1
ATOM 1301 C CA . LEU B 1 59 ? -5.02 -13.117 -1.778 1 98.75 59 LEU B CA 1
ATOM 1302 C C . LEU B 1 59 ? -4.363 -14.32 -2.447 1 98.75 59 LEU B C 1
ATOM 1304 O O . LEU B 1 59 ? -4.055 -14.281 -3.641 1 98.75 59 LEU B O 1
ATOM 1308 N N . VAL B 1 60 ? -4.133 -15.336 -1.634 1 98.69 60 VAL B N 1
ATOM 1309 C CA . VAL B 1 60 ? -3.623 -16.594 -2.178 1 98.69 60 VAL B CA 1
ATOM 1310 C C . VAL B 1 60 ? -4.43 -17.766 -1.62 1 98.69 60 VAL B C 1
ATOM 1312 O O . VAL B 1 60 ? -5.133 -17.625 -0.616 1 98.69 60 VAL B O 1
ATOM 1315 N N . HIS B 1 61 ? -4.336 -18.828 -2.275 1 98.31 61 HIS B N 1
ATOM 1316 C CA . HIS B 1 61 ? -4.938 -20.078 -1.827 1 98.31 61 HIS B CA 1
ATOM 1317 C C . HIS B 1 61 ? -3.936 -21.219 -1.905 1 98.31 61 HIS B C 1
ATOM 1319 O O . HIS B 1 61 ? -3.311 -21.438 -2.947 1 98.31 61 HIS B O 1
ATOM 1325 N N . GLY B 1 62 ? -3.787 -21.844 -0.801 1 97 62 GLY B N 1
ATOM 1326 C CA . GLY B 1 62 ? -2.881 -22.984 -0.741 1 97 62 GLY B CA 1
ATOM 1327 C C . GLY B 1 62 ? -3.582 -24.312 -0.917 1 97 62 GLY B C 1
ATOM 1328 O O . GLY B 1 62 ? -4.688 -24.516 -0.409 1 97 62 GLY B O 1
ATOM 1329 N N . THR B 1 63 ? -3.029 -25.172 -1.726 1 95.75 63 THR B N 1
ATOM 1330 C CA . THR B 1 63 ? -3.506 -26.547 -1.885 1 95.75 63 THR B CA 1
ATOM 1331 C C . THR B 1 63 ? -2.395 -27.547 -1.577 1 95.75 63 THR B C 1
ATOM 1333 O O . THR B 1 63 ? -1.218 -27.266 -1.818 1 95.75 63 THR B O 1
ATOM 1336 N N . PRO B 1 64 ? -2.832 -28.656 -0.998 1 94.81 64 PRO B N 1
ATOM 1337 C CA . PRO B 1 64 ? -1.808 -29.656 -0.713 1 94.81 64 PRO B CA 1
ATOM 1338 C C . PRO B 1 64 ? -1.098 -30.156 -1.973 1 94.81 64 PRO B C 1
ATOM 1340 O O . PRO B 1 64 ? -1.734 -30.344 -3.014 1 94.81 64 PRO B O 1
ATOM 1343 N N . SER B 1 65 ? 0.143 -30.219 -1.927 1 91.19 65 SER B N 1
ATOM 1344 C CA . SER B 1 65 ? 1.001 -30.766 -2.975 1 91.19 65 SER B CA 1
ATOM 1345 C C . SER B 1 65 ? 2.143 -31.594 -2.385 1 91.19 65 SER B C 1
ATOM 1347 O O . SER B 1 65 ? 3.223 -31.062 -2.119 1 91.19 65 SER B O 1
ATOM 1349 N N . GLY B 1 66 ? 1.913 -32.938 -2.377 1 92.19 66 GLY B N 1
ATOM 1350 C CA . GLY B 1 66 ? 2.9 -33.781 -1.709 1 92.19 66 GLY B CA 1
ATOM 1351 C C . GLY B 1 66 ? 3.062 -33.438 -0.237 1 92.19 66 GLY B C 1
ATOM 1352 O O . GLY B 1 66 ? 2.086 -33.469 0.517 1 92.19 66 GLY B O 1
ATOM 1353 N N . ARG B 1 67 ? 4.27 -33.062 0.125 1 91.69 67 ARG B N 1
ATOM 1354 C CA . ARG B 1 67 ? 4.605 -32.75 1.514 1 91.69 67 ARG B CA 1
ATOM 1355 C C . ARG B 1 67 ? 4.48 -31.266 1.803 1 91.69 67 ARG B C 1
ATOM 1357 O O . ARG B 1 67 ? 4.754 -30.828 2.918 1 91.69 67 ARG B O 1
ATOM 1364 N N . GLU B 1 68 ? 4.102 -30.547 0.715 1 93.25 68 GLU B N 1
ATOM 1365 C CA . GLU B 1 68 ? 4.008 -29.109 0.899 1 93.25 68 GLU B CA 1
ATOM 1366 C C . GLU B 1 68 ? 2.686 -28.562 0.358 1 93.25 68 GLU B C 1
ATOM 1368 O O . GLU B 1 68 ? 1.826 -29.344 -0.077 1 93.25 68 GLU B O 1
ATOM 1373 N N . HIS B 1 69 ? 2.463 -27.312 0.652 1 96.19 69 HIS B N 1
ATOM 1374 C CA . HIS B 1 69 ? 1.337 -26.609 0.047 1 96.19 69 HIS B CA 1
ATOM 1375 C C . HIS B 1 69 ? 1.791 -25.75 -1.13 1 96.19 69 HIS B C 1
ATOM 1377 O O . HIS B 1 69 ? 2.844 -25.109 -1.067 1 96.19 69 HIS B O 1
ATOM 1383 N N . ARG B 1 70 ? 1.022 -25.891 -2.162 1 97.69 70 ARG B N 1
ATOM 1384 C CA . ARG B 1 70 ? 1.231 -25.016 -3.305 1 97.69 70 ARG B CA 1
ATOM 1385 C C . ARG B 1 70 ? 0.223 -23.875 -3.303 1 97.69 70 ARG B C 1
ATOM 1387 O O . ARG B 1 70 ? -0.978 -24.094 -3.133 1 97.69 70 ARG B O 1
ATOM 1394 N N . TYR B 1 71 ? 0.759 -22.641 -3.516 1 98.44 71 TYR B N 1
ATOM 1395 C CA . TYR B 1 71 ? -0.08 -21.453 -3.424 1 98.44 71 TYR B CA 1
ATOM 1396 C C . TYR B 1 71 ? -0.242 -20.781 -4.789 1 98.44 71 TYR B C 1
ATOM 1398 O O . TYR B 1 71 ? 0.708 -20.719 -5.57 1 98.44 71 TYR B O 1
ATOM 1406 N N . HIS B 1 72 ? -1.41 -20.297 -5 1 98 72 HIS B N 1
ATOM 1407 C CA . HIS B 1 72 ? -1.74 -19.516 -6.184 1 98 72 HIS B CA 1
ATOM 1408 C C . HIS B 1 72 ? -2.463 -18.234 -5.809 1 98 72 HIS B C 1
ATOM 1410 O O . HIS B 1 72 ? -3.203 -18.188 -4.824 1 98 72 HIS B O 1
ATOM 1416 N N . VAL B 1 73 ? -2.221 -17.25 -6.621 1 98.25 73 VAL B N 1
ATOM 1417 C CA . VAL B 1 73 ? -2.863 -15.969 -6.371 1 98.25 73 VAL B CA 1
ATOM 1418 C C . VAL B 1 73 ? -4.336 -16.047 -6.77 1 98.25 73 VAL B C 1
ATOM 1420 O O . VAL B 1 73 ? -4.68 -16.609 -7.805 1 98.25 73 VAL B O 1
ATOM 1423 N N . ASP B 1 74 ? -5.164 -15.555 -5.918 1 98.19 74 ASP B N 1
ATOM 1424 C CA . ASP B 1 74 ? -6.578 -15.406 -6.242 1 98.19 74 ASP B CA 1
ATOM 1425 C C . ASP B 1 74 ? -6.82 -14.148 -7.078 1 98.19 74 ASP B C 1
ATOM 1427 O O . ASP B 1 74 ? -6.719 -13.031 -6.566 1 98.19 74 ASP B O 1
ATOM 1431 N N . ASP B 1 75 ? -7.227 -14.281 -8.336 1 96.75 75 ASP B N 1
ATOM 1432 C CA . ASP B 1 75 ? -7.316 -13.164 -9.273 1 96.75 75 ASP B CA 1
ATOM 1433 C C . ASP B 1 75 ? -8.359 -12.148 -8.82 1 96.75 75 ASP B C 1
ATOM 1435 O O . ASP B 1 75 ? -8.141 -10.938 -8.93 1 96.75 75 ASP B O 1
ATOM 1439 N N . ALA B 1 76 ? -9.484 -12.609 -8.352 1 97.56 76 ALA B N 1
ATOM 1440 C CA . ALA B 1 76 ? -10.555 -11.703 -7.93 1 97.56 76 ALA B CA 1
ATOM 1441 C C . ALA B 1 76 ? -10.109 -10.844 -6.75 1 97.56 76 ALA B C 1
ATOM 1443 O O . ALA B 1 76 ? -10.383 -9.641 -6.707 1 97.56 76 ALA B O 1
ATOM 1444 N N . GLN B 1 77 ? -9.477 -11.469 -5.801 1 98.31 77 GLN B N 1
ATOM 1445 C CA . GLN B 1 77 ? -9.016 -10.742 -4.625 1 98.31 77 GLN B CA 1
ATOM 1446 C C . GLN B 1 77 ? -7.879 -9.789 -4.984 1 98.31 77 GLN B C 1
ATOM 1448 O O . GLN B 1 77 ? -7.773 -8.695 -4.418 1 98.31 77 GLN B O 1
ATOM 1453 N N . LEU B 1 78 ? -7.012 -10.219 -5.887 1 98.44 78 LEU B N 1
ATOM 1454 C CA . LEU B 1 78 ? -5.957 -9.328 -6.363 1 98.44 78 LEU B CA 1
ATOM 1455 C C . LEU B 1 78 ? -6.551 -8.094 -7.039 1 98.44 78 LEU B C 1
ATOM 1457 O O . LEU B 1 78 ? -6.043 -6.984 -6.871 1 98.44 78 LEU B O 1
ATOM 1461 N N . ALA B 1 79 ? -7.621 -8.328 -7.785 1 98.19 79 ALA B N 1
ATOM 1462 C CA . ALA B 1 79 ? -8.289 -7.207 -8.43 1 98.19 79 ALA B CA 1
ATOM 1463 C C . ALA B 1 79 ? -8.82 -6.211 -7.402 1 98.19 79 ALA B C 1
ATOM 1465 O O . ALA B 1 79 ? -8.766 -5 -7.617 1 98.19 79 ALA B O 1
ATOM 1466 N N . ARG B 1 80 ? -9.305 -6.711 -6.324 1 97.81 80 ARG B N 1
ATOM 1467 C CA . ARG B 1 80 ? -9.766 -5.852 -5.242 1 97.81 80 ARG B CA 1
ATOM 1468 C C . ARG B 1 80 ? -8.602 -5.07 -4.633 1 97.81 80 ARG B C 1
ATOM 1470 O O . ARG B 1 80 ? -8.75 -3.889 -4.305 1 97.81 80 ARG B O 1
ATOM 1477 N N . ALA B 1 81 ? -7.492 -5.727 -4.449 1 98.06 81 ALA B N 1
ATOM 1478 C CA . ALA B 1 81 ? -6.301 -5.059 -3.936 1 98.06 81 ALA B CA 1
ATOM 1479 C C . ALA B 1 81 ? -5.855 -3.939 -4.871 1 98.06 81 ALA B C 1
ATOM 1481 O O . ALA B 1 81 ? -5.559 -2.83 -4.422 1 98.06 81 ALA B O 1
ATOM 1482 N N . VAL B 1 82 ? -5.832 -4.223 -6.137 1 98.12 82 VAL B N 1
ATOM 1483 C CA . VAL B 1 82 ? -5.453 -3.242 -7.145 1 98.12 82 VAL B CA 1
ATOM 1484 C C . VAL B 1 82 ? -6.402 -2.047 -7.086 1 98.12 82 VAL B C 1
ATOM 1486 O O . VAL B 1 82 ? -5.965 -0.896 -7.145 1 98.12 82 VAL B O 1
ATOM 1489 N N . ALA B 1 83 ? -7.676 -2.316 -6.961 1 97.88 83 ALA B N 1
ATOM 1490 C CA . ALA B 1 83 ? -8.672 -1.25 -6.875 1 97.88 83 ALA B CA 1
ATOM 1491 C C . ALA B 1 83 ? -8.406 -0.349 -5.672 1 97.88 83 ALA B C 1
ATOM 1493 O O . ALA B 1 8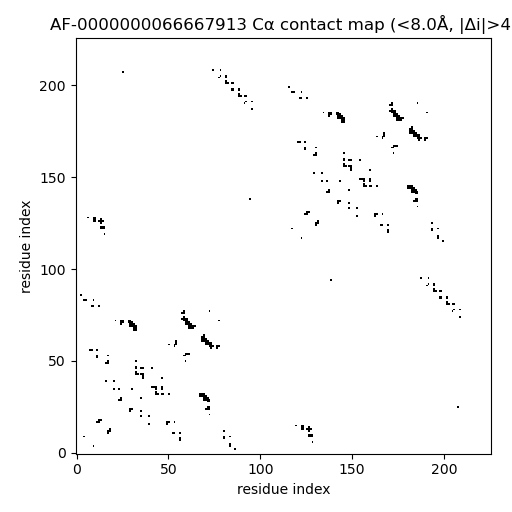3 ? -8.578 0.87 -5.75 1 97.88 83 ALA B O 1
ATOM 1494 N N . GLN B 1 84 ? -8.023 -0.956 -4.625 1 97.06 84 GLN B N 1
ATOM 1495 C CA . GLN B 1 84 ? -7.723 -0.177 -3.428 1 97.06 84 GLN B CA 1
ATOM 1496 C C . GLN B 1 84 ? -6.488 0.694 -3.633 1 97.06 84 GLN B C 1
ATOM 1498 O O . GLN B 1 84 ? -6.477 1.867 -3.256 1 97.06 84 GLN B O 1
ATOM 1503 N N . LEU B 1 85 ? -5.441 0.109 -4.176 1 97.69 85 LEU B N 1
ATOM 1504 C CA . LEU B 1 85 ? -4.25 0.89 -4.488 1 97.69 85 LEU B CA 1
ATOM 1505 C C . LEU B 1 85 ? -4.602 2.086 -5.367 1 97.69 85 LEU B C 1
ATOM 1507 O O . LEU B 1 85 ? -4.137 3.201 -5.113 1 97.69 85 LEU B O 1
ATOM 1511 N N . ASP B 1 86 ? -5.414 1.87 -6.332 1 97.12 86 ASP B N 1
ATOM 1512 C CA . ASP B 1 86 ? -5.809 2.912 -7.273 1 97.12 86 ASP B CA 1
ATOM 1513 C C . ASP B 1 86 ? -6.629 3.998 -6.578 1 97.12 86 ASP B C 1
ATOM 1515 O O . ASP B 1 86 ? -6.441 5.188 -6.84 1 97.12 86 ASP B O 1
ATOM 1519 N N . ALA B 1 87 ? -7.52 3.566 -5.738 1 97 87 ALA B N 1
ATOM 1520 C CA . ALA B 1 87 ? -8.383 4.516 -5.043 1 97 87 ALA B CA 1
ATOM 1521 C C . ALA B 1 87 ? -7.57 5.453 -4.156 1 97 87 ALA B C 1
ATOM 1523 O O . ALA B 1 87 ? -7.77 6.672 -4.18 1 97 87 ALA B O 1
ATOM 1524 N N . VAL B 1 88 ? -6.691 4.875 -3.434 1 97.38 88 VAL B N 1
ATOM 1525 C CA . VAL B 1 88 ? -5.867 5.684 -2.543 1 97.38 88 VAL B CA 1
ATOM 1526 C C . VAL B 1 88 ? -4.922 6.559 -3.365 1 97.38 88 VAL B C 1
ATOM 1528 O O . VAL B 1 88 ? -4.797 7.758 -3.107 1 97.38 88 VAL B O 1
ATOM 1531 N N . GLY B 1 89 ? -4.242 5.918 -4.328 1 97.44 89 GLY B N 1
ATOM 1532 C CA . GLY B 1 89 ? -3.352 6.68 -5.191 1 97.44 89 GLY B CA 1
ATOM 1533 C C . GLY B 1 89 ? -4.031 7.859 -5.859 1 97.44 89 GLY B C 1
ATOM 1534 O O . GLY B 1 89 ? -3.479 8.961 -5.891 1 97.44 89 GLY B O 1
ATOM 1535 N N . SER B 1 90 ? -5.203 7.676 -6.387 1 97.5 90 SER B N 1
ATOM 1536 C CA . SER B 1 90 ? -5.93 8.719 -7.098 1 97.5 90 SER B CA 1
ATOM 1537 C C . SER B 1 90 ? -6.375 9.828 -6.148 1 97.5 90 SER B C 1
ATOM 1539 O O . SER B 1 90 ? -6.367 11.008 -6.512 1 97.5 90 SER B O 1
ATOM 1541 N N . ALA B 1 91 ? -6.809 9.445 -5.004 1 96.81 91 ALA B N 1
ATOM 1542 C CA . ALA B 1 91 ? -7.219 10.445 -4.016 1 96.81 91 ALA B CA 1
ATOM 1543 C C . ALA B 1 91 ? -6.051 11.352 -3.637 1 96.81 91 ALA B C 1
ATOM 1545 O O . ALA B 1 91 ? -6.207 12.57 -3.559 1 96.81 91 ALA B O 1
ATOM 1546 N N . TRP B 1 92 ? -4.949 10.758 -3.342 1 97.62 92 TRP B N 1
ATOM 1547 C CA . TRP B 1 92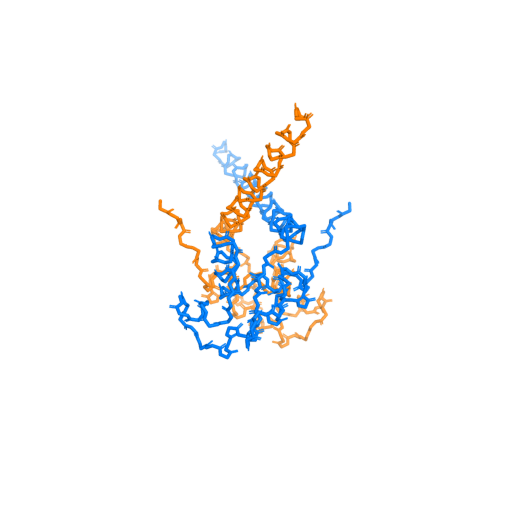 ? -3.77 11.531 -2.984 1 97.62 92 TRP B CA 1
ATOM 1548 C C . TRP B 1 92 ? -3.305 12.391 -4.16 1 97.62 92 TRP B C 1
ATOM 1550 O O . TRP B 1 92 ? -2.895 13.539 -3.977 1 97.62 92 TRP B O 1
ATOM 1560 N N . ASP B 1 93 ? -3.34 11.859 -5.359 1 97.12 93 ASP B N 1
ATOM 1561 C CA . ASP B 1 93 ? -2.967 12.609 -6.551 1 97.12 93 ASP B CA 1
ATOM 1562 C C . ASP B 1 93 ? -3.873 13.828 -6.738 1 97.12 93 ASP B C 1
ATOM 1564 O O . ASP B 1 93 ? -3.4 14.914 -7.074 1 97.12 93 ASP B O 1
ATOM 1568 N N . ALA B 1 94 ? -5.176 13.625 -6.598 1 97.19 94 ALA B N 1
ATOM 1569 C CA . ALA B 1 94 ? -6.133 14.719 -6.711 1 97.19 94 ALA B CA 1
ATOM 1570 C C . ALA B 1 94 ? -5.82 15.828 -5.707 1 97.19 94 ALA B C 1
ATOM 1572 O O . ALA B 1 94 ? -5.918 17.016 -6.031 1 97.19 94 ALA B O 1
ATOM 1573 N N . ARG B 1 95 ? -5.477 15.438 -4.547 1 94.94 95 ARG B N 1
ATOM 1574 C CA . ARG B 1 95 ? -5.121 16.406 -3.52 1 94.94 95 ARG B CA 1
ATOM 1575 C C . ARG B 1 95 ? -3.857 17.172 -3.898 1 94.94 95 ARG B C 1
ATOM 1577 O O . ARG B 1 95 ? -3.787 18.391 -3.73 1 94.94 95 ARG B O 1
ATOM 1584 N N . LEU B 1 96 ? -2.881 16.484 -4.355 1 95.56 96 LEU B N 1
ATOM 1585 C CA . LEU B 1 96 ? -1.634 17.109 -4.785 1 95.56 96 LEU B CA 1
ATOM 1586 C C . LEU B 1 96 ? -1.885 18.109 -5.914 1 95.56 96 LEU B C 1
ATOM 1588 O O . LEU B 1 96 ? -1.291 19.188 -5.934 1 95.56 96 LEU B O 1
ATOM 1592 N N . GLN B 1 97 ? -2.738 17.703 -6.789 1 96.12 97 GLN B N 1
ATOM 1593 C CA . GLN B 1 97 ? -3.049 18.578 -7.918 1 96.12 97 GLN B CA 1
ATOM 1594 C C . GLN B 1 97 ? -3.754 19.844 -7.457 1 96.12 97 GLN B C 1
ATOM 1596 O O . GLN B 1 97 ? -3.484 20.938 -7.969 1 96.12 97 GLN B O 1
ATOM 1601 N N . ARG B 1 98 ? -4.602 19.688 -6.52 1 94.62 98 ARG B N 1
ATOM 1602 C CA . ARG B 1 98 ? -5.305 20.844 -5.965 1 94.62 98 ARG B CA 1
ATOM 1603 C C . ARG B 1 98 ? -4.332 21.797 -5.289 1 94.62 98 ARG B C 1
ATOM 1605 O O . ARG B 1 98 ? -4.422 23.016 -5.48 1 94.62 98 ARG B O 1
ATOM 1612 N N . ILE B 1 99 ? -3.449 21.266 -4.57 1 91.31 99 ILE B N 1
ATOM 1613 C CA . ILE B 1 99 ? -2.453 22.078 -3.875 1 91.31 99 ILE B CA 1
ATOM 1614 C C . ILE B 1 99 ? -1.57 22.797 -4.895 1 91.31 99 ILE B C 1
ATOM 1616 O O . ILE B 1 99 ? -1.248 23.969 -4.723 1 91.31 99 ILE B O 1
ATOM 1620 N N . LYS B 1 100 ? -1.196 22.078 -5.863 1 93.06 100 LYS B N 1
ATOM 1621 C CA . LYS B 1 100 ? -0.383 22.656 -6.93 1 93.06 100 LYS B CA 1
ATOM 1622 C C . LYS B 1 100 ? -1.112 23.812 -7.613 1 93.06 100 LYS B C 1
ATOM 1624 O O . LYS B 1 100 ? -0.518 24.859 -7.883 1 93.06 100 LYS B O 1
ATOM 1629 N N . LYS B 1 101 ? -2.34 23.656 -7.906 1 94.56 101 LYS B N 1
ATOM 1630 C CA . LYS B 1 101 ? -3.139 24.672 -8.578 1 94.56 101 LYS B CA 1
ATOM 1631 C C . LYS B 1 101 ? -3.279 25.922 -7.703 1 94.56 101 LYS B C 1
ATOM 1633 O O . LYS B 1 101 ? -3.209 27.047 -8.195 1 94.56 101 LYS B O 1
ATOM 1638 N N . ILE B 1 102 ? -3.502 25.688 -6.484 1 91.88 102 ILE B N 1
ATOM 1639 C CA . ILE B 1 102 ? -3.635 26.797 -5.543 1 91.88 102 ILE B CA 1
ATOM 1640 C C . ILE B 1 102 ? -2.322 27.562 -5.469 1 91.88 102 ILE B C 1
ATOM 1642 O O . ILE B 1 102 ? -2.322 28.797 -5.496 1 91.88 102 ILE B O 1
ATOM 1646 N N . ALA B 1 103 ? -1.267 26.828 -5.406 1 90.69 103 ALA B N 1
ATOM 1647 C CA . ALA B 1 103 ? 0.047 27.469 -5.375 1 90.69 103 ALA B CA 1
ATOM 1648 C C . ALA B 1 103 ? 0.29 28.281 -6.641 1 90.69 103 ALA B C 1
ATOM 1650 O O . ALA B 1 103 ? 0.834 29.391 -6.582 1 90.69 103 ALA B O 1
ATOM 1651 N N . GLU B 1 104 ? -0.035 27.703 -7.742 1 93.62 104 GLU B N 1
ATOM 1652 C CA . GLU B 1 104 ? 0.141 28.375 -9.031 1 93.62 104 GLU B CA 1
ATOM 1653 C C . GLU B 1 104 ? -0.698 29.641 -9.109 1 93.62 104 GLU B C 1
ATOM 1655 O O . GLU B 1 104 ? -0.245 30.656 -9.648 1 93.62 104 GLU B O 1
ATOM 1660 N N . ALA B 1 105 ? -1.873 29.609 -8.594 1 93.44 105 ALA B N 1
ATOM 1661 C CA . ALA B 1 105 ? -2.77 30.766 -8.594 1 93.44 105 ALA B CA 1
ATOM 1662 C C . ALA B 1 105 ? -2.234 31.875 -7.699 1 93.44 105 ALA B C 1
ATOM 1664 O O . ALA B 1 105 ? -2.322 33.062 -8.047 1 93.44 105 ALA B O 1
ATOM 1665 N N . ILE B 1 106 ? -1.729 31.516 -6.637 1 91.75 106 ILE B N 1
ATOM 1666 C CA . ILE B 1 106 ? -1.166 32.469 -5.703 1 91.75 106 ILE B CA 1
ATOM 1667 C C . ILE B 1 106 ? 0.05 33.156 -6.332 1 91.75 106 ILE B C 1
ATOM 1669 O O . ILE B 1 106 ? 0.22 34.375 -6.215 1 91.75 106 ILE B O 1
ATOM 1673 N N . GLN B 1 107 ? 0.872 32.312 -7.039 1 91.5 107 GLN B N 1
ATOM 1674 C CA . GLN B 1 107 ? 2.064 32.844 -7.684 1 91.5 107 GLN B CA 1
ATOM 1675 C C . GLN B 1 107 ? 1.697 33.812 -8.812 1 91.5 107 GLN B C 1
ATOM 1677 O O . GLN B 1 107 ? 2.33 34.875 -8.977 1 91.5 107 GLN B O 1
ATOM 1682 N N . ARG B 1 108 ? 0.751 33.469 -9.547 1 92.69 108 ARG B N 1
ATOM 1683 C CA . ARG B 1 108 ? 0.304 34.312 -10.656 1 92.69 108 ARG B CA 1
ATOM 1684 C C . ARG B 1 108 ? -0.25 35.656 -10.156 1 92.69 108 ARG B C 1
ATOM 1686 O O . ARG B 1 108 ? -0.035 36.688 -10.781 1 92.69 108 ARG B O 1
ATOM 1693 N N . SER B 1 109 ? -0.969 35.656 -9.141 1 92.62 109 SER B N 1
ATOM 1694 C CA . SER B 1 109 ? -1.531 36.875 -8.555 1 92.62 109 SER B CA 1
ATOM 1695 C C . SER B 1 109 ? -0.434 37.781 -8.023 1 92.62 109 SER B C 1
ATOM 1697 O O . SER B 1 109 ? -0.595 39 -8.016 1 92.62 109 SER B O 1
ATOM 1699 N N . LYS B 1 110 ? 0.643 37.281 -7.77 1 92.31 110 LYS B N 1
ATOM 1700 C CA . LYS B 1 110 ? 1.769 38.062 -7.262 1 92.31 110 LYS B CA 1
ATOM 1701 C C . LYS B 1 110 ? 2.537 38.75 -8.398 1 92.31 110 LYS B C 1
ATOM 1703 O O . LYS B 1 110 ? 3.076 39.844 -8.234 1 92.31 110 LYS B O 1
ATOM 1708 N N . GLU B 1 111 ? 2.568 38.094 -9.477 1 90.19 111 GLU B N 1
ATOM 1709 C CA . GLU B 1 111 ? 3.289 38.625 -10.633 1 90.19 111 GLU B CA 1
ATOM 1710 C C . GLU B 1 111 ? 2.492 39.75 -11.312 1 90.19 111 GLU B C 1
ATOM 1712 O O . GLU B 1 111 ? 3.062 40.562 -12.008 1 90.19 111 GLU B O 1
ATOM 1717 N N . LYS B 1 112 ? 1.365 39.844 -11.266 1 86.25 112 LYS B N 1
ATOM 1718 C CA . LYS B 1 112 ? 0.548 40.875 -11.859 1 86.25 112 LYS B CA 1
ATOM 1719 C C . LYS B 1 112 ? 0.511 42.125 -10.961 1 86.25 112 LYS B C 1
ATOM 1721 O O . LYS B 1 112 ? 0.142 43.219 -11.414 1 86.25 112 LYS B O 1
ATOM 1726 N N . LYS B 1 113 ? 0.989 42.031 -9.773 1 75 113 LYS B N 1
ATOM 1727 C CA . LYS B 1 113 ? 1.096 43.25 -8.953 1 75 113 LYS B CA 1
ATOM 1728 C C . LYS B 1 113 ? 2.459 43.906 -9.133 1 75 113 LYS B C 1
ATOM 1730 O O . LYS B 1 113 ? 2.541 45.125 -9.383 1 75 113 LYS B O 1
#

Sequence (226 aa):
MSTAVDDDLWSAIGDPTRRRMLDLLLAEGGGTATSLSEQLPVTRQAVARHLGVLDRVGLVHGTPSGREHRYHVDDAQLARAVAQLDAVGSAWDARLQRIKKIAEAIQRSKEKKMSTAVDDDLWSAIGDPTRRRMLDLLLAEGGGTATSLSEQLPVTRQAVARHLGVLDRVGLVHGTPSGREHRYHVDDAQLARAVAQLDAVGSAWDARLQRIKKIAEAIQRSKEKK